Protein AF-0000000085101325 (afdb_homodimer)

Foldseek 3Di:
DLLVVLLVVLCVVLVVVLVVLVVQLVVLLVVLVVVLVVQLVVLVVVCVVVVVVLVVLLVVLVVQLVVLVVDDDPVSSVVSCVVSVVVSVVSNVVSVVSVVVSVVVSVVSNVVSVVSSVVSNVVSVVSSCVLSVVSVVLSVVSSVDSPDDDDDPPSPD/DLLVVLLVVLCVVLVVVLVVLVVQLVVLLVVLVVVLVVQLVVLVVVCVVVVVVLVVLLVVLVVQLVVLVVDDDPVSSVVSCVVSVVVSVVSNVVSVVSVVVSVVVSVVSNVVSVVSSVVSNVVSVVSSCVLSVVSVVLSVVSSVDSPDDDDDPPSPD

Structure (mmCIF, N/CA/C/O backbone):
data_AF-0000000085101325-model_v1
#
loop_
_entity.id
_entity.type
_entity.pdbx_description
1 polymer GM12237
#
loop_
_atom_site.group_PDB
_atom_site.id
_atom_site.type_symbol
_atom_site.label_atom_id
_atom_site.label_alt_id
_atom_site.label_comp_id
_atom_site.label_asym_id
_atom_site.label_entity_id
_atom_site.label_seq_id
_atom_site.pdbx_PDB_ins_code
_atom_site.Cartn_x
_atom_site.Cartn_y
_atom_site.Cartn_z
_atom_site.occupancy
_atom_site.B_iso_or_equiv
_atom_site.auth_seq_id
_atom_site.auth_comp_id
_atom_site.auth_asym_id
_atom_site.auth_atom_id
_atom_site.pdbx_PDB_model_num
ATOM 1 N N . MET A 1 1 ? -3.457 86 19.281 1 53.03 1 MET A N 1
ATOM 2 C CA . MET A 1 1 ? -2.055 85.625 19.094 1 53.03 1 MET A CA 1
ATOM 3 C C . MET A 1 1 ? -1.625 84.625 20.125 1 53.03 1 MET A C 1
ATOM 5 O O . MET A 1 1 ? -0.948 83.625 19.797 1 53.03 1 MET A O 1
ATOM 9 N N . ARG A 1 2 ? -1.979 84.75 21.516 1 60.12 2 ARG A N 1
ATOM 10 C CA . ARG A 1 2 ? -1.642 83.812 22.594 1 60.12 2 ARG A CA 1
ATOM 11 C C . ARG A 1 2 ? -2.275 82.438 22.359 1 60.12 2 ARG A C 1
ATOM 13 O O . ARG A 1 2 ? -1.647 81.375 22.609 1 60.12 2 ARG A O 1
ATOM 20 N N . SER A 1 3 ? -3.439 82.562 21.578 1 66.88 3 SER A N 1
ATOM 21 C CA . SER A 1 3 ? -4.207 81.375 21.375 1 66.88 3 SER A CA 1
ATOM 22 C C . SER A 1 3 ? -3.559 80.438 20.328 1 66.88 3 SER A C 1
ATOM 24 O O . SER A 1 3 ? -3.498 79.25 20.5 1 66.88 3 SER A O 1
ATOM 26 N N . GLU A 1 4 ? -2.959 81.062 19.312 1 69.62 4 GLU A N 1
ATOM 27 C CA . GLU A 1 4 ? -2.334 80.312 18.234 1 69.62 4 GLU A CA 1
ATOM 28 C C . GLU A 1 4 ? -1.048 79.625 18.719 1 69.62 4 GLU A C 1
ATOM 30 O O . GLU A 1 4 ? -0.783 78.5 18.391 1 69.62 4 GLU A O 1
ATOM 35 N N . LEU A 1 5 ? -0.327 80.5 19.5 1 71.19 5 LEU A N 1
ATOM 36 C CA . LEU A 1 5 ? 0.934 79.938 20.016 1 71.19 5 LEU A CA 1
ATOM 37 C C . LEU A 1 5 ? 0.69 78.812 20.984 1 71.19 5 LEU A C 1
ATOM 39 O O . LEU A 1 5 ? 1.43 77.812 20.969 1 71.19 5 LEU A O 1
ATOM 43 N N . PHE A 1 6 ? -0.369 78.875 21.75 1 77.75 6 PHE A N 1
ATOM 44 C CA . PHE A 1 6 ? -0.707 77.875 22.734 1 77.75 6 PHE A CA 1
ATOM 45 C C . PHE A 1 6 ? -1.156 76.562 22.031 1 77.75 6 PHE A C 1
ATOM 47 O O . PHE A 1 6 ? -0.776 75.5 22.438 1 77.75 6 PHE A O 1
ATOM 54 N N . ASN A 1 7 ? -1.809 76.812 20.891 1 82.75 7 ASN A N 1
ATOM 55 C CA . ASN A 1 7 ? -2.236 75.688 20.109 1 82.75 7 ASN A CA 1
ATOM 56 C C . ASN A 1 7 ? -1.045 74.875 19.531 1 82.75 7 ASN A C 1
ATOM 58 O O . ASN A 1 7 ? -1.033 73.688 19.516 1 82.75 7 ASN A O 1
ATOM 62 N N . VAL A 1 8 ? -0.043 75.688 19.172 1 87.06 8 VAL A N 1
ATOM 63 C CA . VAL A 1 8 ? 1.16 75.062 18.609 1 87.06 8 VAL A CA 1
ATOM 64 C C . VAL A 1 8 ? 1.884 74.25 19.703 1 87.06 8 VAL A C 1
ATOM 66 O O . VAL A 1 8 ? 2.404 73.188 19.438 1 87.06 8 VAL A O 1
ATOM 69 N N . GLU A 1 9 ? 1.908 74.812 20.984 1 87.38 9 GLU A N 1
ATOM 70 C CA . GLU A 1 9 ? 2.555 74.125 22.109 1 87.38 9 GLU A CA 1
ATOM 71 C C . GLU A 1 9 ? 1.858 72.812 22.422 1 87.38 9 GLU A C 1
ATOM 73 O O . GLU A 1 9 ? 2.516 71.812 22.734 1 87.38 9 GLU A O 1
ATOM 78 N N . CYS A 1 10 ? 0.535 72.812 22.312 1 92.44 10 CYS A N 1
ATOM 79 C CA . CYS A 1 10 ? -0.24 71.562 22.562 1 92.44 10 CYS A CA 1
ATOM 80 C C . CYS A 1 10 ? 0.059 70.562 21.5 1 92.44 10 CYS A C 1
ATOM 82 O O . CYS A 1 10 ? 0.315 69.375 21.828 1 92.44 10 CYS A O 1
ATOM 84 N N . VAL A 1 11 ? 0.065 70.938 20.234 1 91 11 VAL A N 1
ATOM 85 C CA . VAL A 1 11 ? 0.31 70 19.141 1 91 11 VAL A CA 1
ATOM 86 C C . VAL A 1 11 ? 1.741 69.438 19.219 1 91 11 VAL A C 1
ATOM 88 O O . VAL A 1 11 ? 1.981 68.25 19.016 1 91 11 VAL A O 1
ATOM 91 N N . ASP A 1 12 ? 2.682 70.375 19.531 1 90.62 12 ASP A N 1
ATOM 92 C CA . ASP A 1 12 ? 4.09 70 19.609 1 90.62 12 ASP A CA 1
ATOM 93 C C . ASP A 1 12 ? 4.336 69 20.734 1 90.62 12 ASP A C 1
ATOM 95 O O . ASP A 1 12 ? 5.199 68.125 20.625 1 90.62 12 ASP A O 1
ATOM 99 N N . TYR A 1 13 ? 3.598 69.125 21.844 1 90.81 13 TYR A N 1
ATOM 100 C CA . TYR A 1 13 ? 3.785 68.25 23 1 90.81 13 TYR A CA 1
ATOM 101 C C . TYR A 1 13 ? 3.131 66.875 22.781 1 90.81 13 TYR A C 1
ATOM 103 O O . TYR A 1 13 ? 3.748 65.875 23 1 90.81 13 TYR A O 1
ATOM 111 N N . TYR A 1 14 ? 1.944 66.875 22.125 1 94.12 14 TYR A N 1
ATOM 112 C CA . TYR A 1 14 ? 1.155 65.625 22.125 1 94.12 14 TYR A CA 1
ATOM 113 C C . TYR A 1 14 ? 1.363 64.875 20.828 1 94.12 14 TYR A C 1
ATOM 115 O O . TYR A 1 14 ? 1.179 63.625 20.797 1 94.12 14 TYR A O 1
ATOM 123 N N . SER A 1 15 ? 1.772 65.438 19.797 1 93.5 15 SER A N 1
ATOM 124 C CA . SER A 1 15 ? 1.939 64.75 18.516 1 93.5 15 SER A CA 1
ATOM 125 C C . SER A 1 15 ? 2.963 63.625 18.625 1 93.5 15 SER A C 1
ATOM 127 O O . SER A 1 15 ? 2.703 62.5 18.203 1 93.5 15 SER A O 1
ATOM 129 N N . PRO A 1 16 ? 4.141 63.906 19.172 1 94.62 16 PRO A N 1
ATOM 130 C CA . PRO A 1 16 ? 5.105 62.812 19.312 1 94.62 16 PRO A CA 1
ATOM 131 C C . PRO A 1 16 ? 4.605 61.688 20.219 1 94.62 16 PRO A C 1
ATOM 133 O O . PRO A 1 16 ? 4.945 60.5 20 1 94.62 16 PRO A O 1
ATOM 136 N N . LEU A 1 17 ? 3.799 61.969 21.203 1 94.5 17 LEU A N 1
ATOM 137 C CA . LEU A 1 17 ? 3.242 60.969 22.094 1 94.5 17 LEU A CA 1
ATOM 138 C C . LEU A 1 17 ? 2.236 60.094 21.344 1 94.5 17 LEU A C 1
ATOM 140 O O . LEU A 1 17 ? 2.248 58.875 21.5 1 94.5 17 LEU A O 1
ATOM 144 N N . LEU A 1 18 ? 1.461 60.688 20.531 1 95.38 18 LEU A N 1
ATOM 145 C CA . LEU A 1 18 ? 0.484 59.938 19.734 1 95.38 18 LEU A CA 1
ATOM 146 C C . LEU A 1 18 ? 1.178 59.031 18.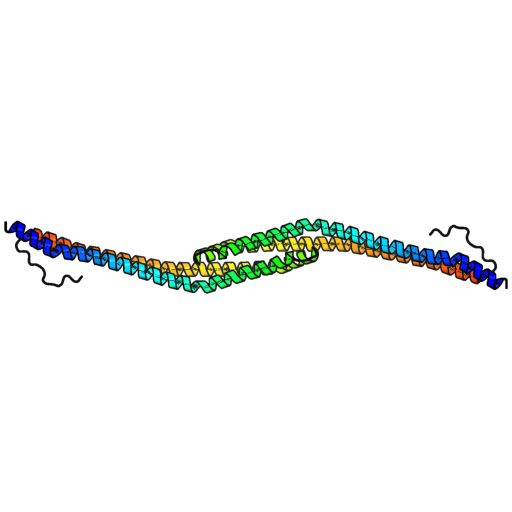734 1 95.38 18 LEU A C 1
ATOM 148 O O . LEU A 1 18 ? 0.789 57.875 18.578 1 95.38 18 LEU A O 1
ATOM 152 N N . LYS A 1 19 ? 2.193 59.562 18.078 1 96.12 19 LYS A N 1
ATOM 153 C CA . LYS A 1 19 ? 2.99 58.75 17.172 1 96.12 19 LYS A CA 1
ATOM 154 C C . LYS A 1 19 ? 3.65 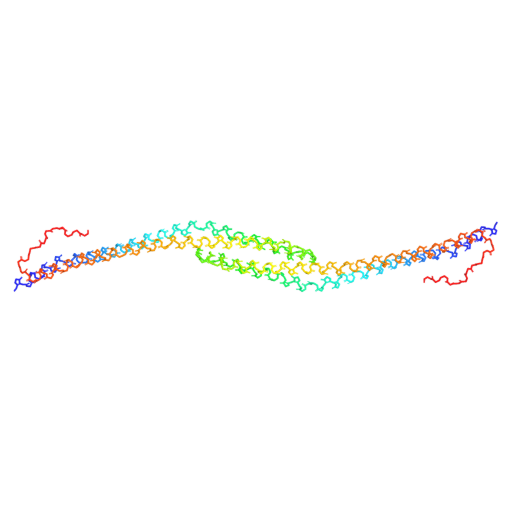57.594 17.938 1 96.12 19 LYS A C 1
ATOM 156 O O . LYS A 1 19 ? 3.732 56.469 17.422 1 96.12 19 LYS A O 1
ATOM 161 N N . GLY A 1 20 ? 4.148 57.906 19.125 1 95.94 20 GLY A N 1
ATOM 162 C CA . GLY A 1 20 ? 4.75 56.844 19.953 1 95.94 20 GLY A CA 1
ATOM 163 C C . GLY A 1 20 ? 3.807 55.719 20.266 1 95.94 20 GLY A C 1
ATOM 164 O O . GLY A 1 20 ? 4.223 54.562 20.312 1 95.94 20 GLY A O 1
ATOM 165 N N . HIS A 1 21 ? 2.51 55.938 20.453 1 95.94 21 HIS A N 1
ATOM 166 C CA . HIS A 1 21 ? 1.519 54.906 20.703 1 95.94 21 HIS A CA 1
ATOM 167 C C . HIS A 1 21 ? 1.334 54.031 19.469 1 95.94 21 HIS A C 1
ATOM 169 O O . HIS A 1 21 ? 1.151 52.812 19.594 1 95.94 21 HIS A O 1
ATOM 175 N N . VAL A 1 22 ? 1.364 54.656 18.328 1 96.06 22 VAL A N 1
ATOM 176 C CA . VAL A 1 22 ? 1.241 53.875 17.094 1 96.06 22 VAL A CA 1
ATOM 177 C C . VAL A 1 22 ? 2.453 52.969 16.922 1 96.06 22 VAL A C 1
ATOM 179 O O . VAL A 1 22 ? 2.311 51.812 16.594 1 96.06 22 VAL A O 1
ATOM 182 N N . ASP A 1 23 ? 3.641 53.562 17.156 1 97 23 ASP A N 1
ATOM 183 C CA . ASP A 1 23 ? 4.871 52.781 17.031 1 97 23 ASP A CA 1
ATOM 184 C C . ASP A 1 23 ? 4.871 51.594 18 1 97 23 ASP A C 1
ATOM 186 O O . ASP A 1 23 ? 5.234 50.469 17.641 1 97 23 ASP A O 1
ATOM 190 N N . LYS A 1 24 ? 4.391 51.812 19.219 1 97.31 24 LYS A N 1
ATOM 191 C CA . LYS A 1 24 ? 4.352 50.75 20.219 1 97.31 24 LYS A CA 1
ATOM 192 C C . LYS A 1 24 ? 3.35 49.656 19.828 1 97.31 24 LYS A C 1
ATOM 194 O O . LYS A 1 24 ? 3.604 48.469 20.031 1 97.31 24 LYS A O 1
ATOM 199 N N . TYR A 1 25 ? 2.277 50.062 19.312 1 96.5 25 TYR A N 1
ATOM 200 C CA . TYR A 1 25 ? 1.289 49.094 18.859 1 96.5 25 TYR A CA 1
ATOM 201 C C . TYR A 1 25 ? 1.874 48.188 17.781 1 96.5 25 TYR A C 1
ATOM 203 O O . TYR A 1 25 ? 1.718 46.969 17.828 1 96.5 25 TYR A O 1
ATOM 211 N N . ASN A 1 26 ? 2.471 48.844 16.781 1 97.81 26 ASN A N 1
ATOM 212 C CA . ASN A 1 26 ? 3.08 48.062 15.711 1 97.81 26 ASN A CA 1
ATOM 213 C C . ASN A 1 26 ? 4.137 47.094 16.234 1 97.81 26 ASN A C 1
ATOM 215 O O . ASN A 1 26 ? 4.219 45.938 15.797 1 97.81 26 ASN A O 1
ATOM 219 N N . GLU A 1 27 ? 4.941 47.531 17.188 1 97.81 27 GLU A N 1
ATOM 220 C CA . GLU A 1 27 ? 5.957 46.688 17.812 1 97.81 27 GLU A CA 1
ATOM 221 C C . GLU A 1 27 ? 5.324 45.531 18.547 1 97.81 27 GLU A C 1
ATOM 223 O O . GLU A 1 27 ? 5.77 44.375 18.391 1 97.81 27 GLU A O 1
ATOM 228 N N . ASP A 1 28 ? 4.277 45.75 19.375 1 97.38 28 ASP A N 1
ATOM 229 C CA . ASP A 1 28 ? 3.602 44.719 20.141 1 97.38 28 ASP A CA 1
ATOM 230 C C . ASP A 1 28 ? 2.941 43.688 19.203 1 97.38 28 ASP A C 1
ATOM 232 O O . ASP A 1 28 ? 3.014 42.5 19.453 1 97.38 28 ASP A O 1
ATOM 236 N N . PHE A 1 29 ? 2.357 44.219 18.156 1 96.75 29 PHE A N 1
ATOM 237 C CA . PHE A 1 29 ? 1.689 43.344 17.188 1 96.75 29 PHE A CA 1
ATOM 238 C C . PHE A 1 29 ? 2.688 42.406 16.516 1 96.75 29 PHE A C 1
ATOM 240 O O . PHE A 1 29 ? 2.434 41.219 16.391 1 96.75 29 PHE A O 1
ATOM 247 N N . THR A 1 30 ? 3.828 42.969 16.125 1 98 30 THR A N 1
ATOM 248 C CA . THR A 1 30 ? 4.879 42.188 15.484 1 98 30 THR A CA 1
ATOM 249 C C . THR A 1 30 ? 5.434 41.156 16.453 1 98 30 THR A C 1
ATOM 251 O O . THR A 1 30 ? 5.68 40 16.078 1 98 30 THR A O 1
ATOM 254 N N . THR A 1 31 ? 5.57 41.531 17.703 1 98.38 31 THR A N 1
ATOM 255 C CA . THR A 1 31 ? 6.062 40.625 18.719 1 98.38 31 THR A CA 1
ATOM 256 C C . THR A 1 31 ? 5.102 39.438 18.906 1 98.38 31 THR A C 1
ATOM 258 O O . THR A 1 31 ? 5.531 38.312 19.047 1 98.38 31 THR A O 1
ATOM 261 N N . CYS A 1 32 ? 3.756 39.656 18.875 1 98.75 32 CYS A N 1
ATOM 262 C CA . CYS A 1 32 ? 2.754 38.625 18.969 1 98.75 32 CYS A CA 1
ATOM 263 C C . CYS A 1 32 ? 2.906 37.625 17.812 1 98.75 32 CYS A C 1
ATOM 265 O O . CYS A 1 32 ? 2.9 36.406 18.031 1 98.75 32 CYS A O 1
ATOM 267 N N . LYS A 1 33 ? 3.061 38.062 16.609 1 98.56 33 LYS A N 1
ATOM 268 C CA . LYS A 1 33 ? 3.18 37.219 15.422 1 98.56 33 LYS A CA 1
ATOM 269 C C . LYS A 1 33 ? 4.469 36.406 15.453 1 98.56 33 LYS A C 1
ATOM 271 O O . LYS A 1 33 ? 4.469 35.219 15.117 1 98.56 33 LYS A O 1
ATOM 276 N N . ASP A 1 34 ? 5.602 37.125 15.875 1 98.5 34 ASP A N 1
ATOM 277 C CA . ASP A 1 34 ? 6.887 36.438 15.961 1 98.5 34 ASP A CA 1
ATOM 278 C C . ASP A 1 34 ? 6.824 35.281 16.953 1 98.5 34 ASP A C 1
ATOM 280 O O . ASP A 1 34 ? 7.367 34.188 16.703 1 98.5 34 ASP A O 1
ATOM 284 N N . ASN A 1 35 ? 6.18 35.5 18.078 1 98.5 35 ASN A N 1
ATOM 285 C CA . ASN A 1 35 ? 6.027 34.469 19.094 1 98.5 35 ASN A CA 1
ATOM 286 C C . ASN A 1 35 ? 5.211 33.281 18.562 1 98.5 35 ASN A C 1
ATOM 288 O O . ASN A 1 35 ? 5.543 32.125 18.812 1 98.5 35 ASN A O 1
ATOM 292 N N . TYR A 1 36 ? 4.133 33.531 17.844 1 98.56 36 TYR A N 1
ATOM 293 C CA . TYR A 1 36 ? 3.316 32.469 17.219 1 98.56 36 TYR A CA 1
ATOM 294 C C . TYR A 1 36 ? 4.137 31.656 16.234 1 98.56 36 TYR A C 1
ATOM 296 O O . TYR A 1 36 ? 4.09 30.422 16.25 1 98.56 36 TYR A O 1
ATOM 304 N N . ASP A 1 37 ? 4.879 32.406 15.359 1 98.5 37 ASP A N 1
ATOM 305 C CA . ASP A 1 37 ? 5.652 31.719 14.32 1 98.5 37 ASP A CA 1
ATOM 306 C C . ASP A 1 37 ? 6.707 30.797 14.938 1 98.5 37 ASP A C 1
ATOM 308 O O . ASP A 1 37 ? 6.922 29.688 14.461 1 98.5 37 ASP A O 1
ATOM 312 N N . ARG A 1 38 ? 7.285 31.219 16 1 98.5 38 ARG A N 1
ATOM 313 C CA . ARG A 1 38 ? 8.281 30.391 16.688 1 98.5 38 ARG A CA 1
ATOM 314 C C . ARG A 1 38 ? 7.641 29.172 17.328 1 98.5 38 ARG A C 1
ATOM 316 O O . ARG A 1 38 ? 8.164 28.062 17.203 1 98.5 38 ARG A O 1
ATOM 323 N N . ALA A 1 39 ? 6.543 29.406 18.016 1 98.5 39 ALA A N 1
ATOM 324 C CA . ALA A 1 39 ? 5.836 28.297 18.641 1 98.5 39 ALA A CA 1
ATOM 325 C C . ALA A 1 39 ? 5.359 27.281 17.609 1 98.5 39 ALA A C 1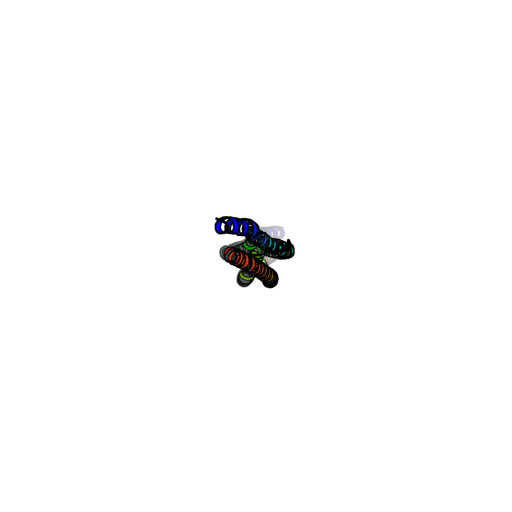
ATOM 327 O O . ALA A 1 39 ? 5.48 26.062 17.812 1 98.5 39 ALA A O 1
ATOM 328 N N . PHE A 1 40 ? 4.859 27.781 16.516 1 98.19 40 PHE A N 1
ATOM 329 C CA . PHE A 1 40 ? 4.387 26.922 15.438 1 98.19 40 PHE A CA 1
ATOM 330 C C . PHE A 1 40 ? 5.527 26.078 14.883 1 98.19 40 PHE A C 1
ATOM 332 O O . PHE A 1 40 ? 5.367 24.875 14.656 1 98.19 40 PHE A O 1
ATOM 339 N N . PHE A 1 41 ? 6.633 26.75 14.672 1 97.62 41 PHE A N 1
ATOM 340 C CA . PHE A 1 41 ? 7.801 26.047 14.148 1 97.62 41 PHE A CA 1
ATOM 341 C C . PHE A 1 41 ? 8.203 24.906 15.086 1 97.62 41 PHE A C 1
ATOM 343 O O . PHE A 1 41 ? 8.492 23.797 14.625 1 97.62 41 PHE A O 1
ATOM 350 N N . LEU A 1 42 ? 8.203 25.172 16.359 1 98.06 42 LEU A N 1
ATOM 351 C CA . LEU A 1 42 ? 8.586 24.156 17.328 1 98.06 42 LEU A CA 1
ATOM 352 C C . LEU A 1 42 ? 7.598 23 17.344 1 98.06 42 LEU A C 1
ATOM 354 O O . LEU A 1 42 ? 8 21.828 17.375 1 98.06 42 LEU A O 1
ATOM 358 N N . ILE A 1 43 ? 6.324 23.281 17.281 1 98.19 43 ILE A N 1
ATOM 359 C CA . ILE A 1 43 ? 5.289 22.25 17.25 1 98.19 43 ILE A CA 1
ATOM 360 C C . ILE A 1 43 ? 5.441 21.422 15.977 1 98.19 43 ILE A C 1
ATOM 362 O O . ILE A 1 43 ? 5.516 20.188 16.047 1 98.19 43 ILE A O 1
ATOM 366 N N . ASP A 1 44 ? 5.527 22.078 14.859 1 96.88 44 ASP A N 1
ATOM 367 C CA . ASP A 1 44 ? 5.605 21.375 13.578 1 96.88 44 ASP A CA 1
ATOM 368 C C . ASP A 1 44 ? 6.859 20.5 13.516 1 96.88 44 ASP A C 1
ATOM 370 O O . ASP A 1 44 ? 6.797 19.344 13.062 1 96.88 44 ASP A O 1
ATOM 374 N N . SER A 1 45 ? 7.988 21.047 13.977 1 96.94 45 SER A N 1
ATOM 375 C CA . SER A 1 45 ? 9.25 20.328 13.961 1 96.94 45 SER A CA 1
ATOM 376 C C . SER A 1 45 ? 9.172 19.062 14.82 1 96.94 45 SER A C 1
ATOM 378 O O . SER A 1 45 ? 9.82 18.062 14.516 1 96.94 45 SER A O 1
ATOM 380 N N . SER A 1 46 ? 8.383 19.047 15.844 1 97.88 46 SER A N 1
ATOM 381 C CA . SER A 1 46 ? 8.297 17.922 16.766 1 97.88 46 SER A CA 1
ATOM 382 C C . SER A 1 46 ? 7.547 16.75 16.141 1 97.88 46 SER A C 1
ATOM 384 O O . SER A 1 46 ? 7.617 15.625 16.641 1 97.88 46 SER A O 1
ATOM 386 N N . TYR A 1 47 ? 6.859 16.984 15 1 98.19 47 TYR A N 1
ATOM 387 C CA . TYR A 1 47 ? 6.082 15.938 14.359 1 98.19 47 TYR A CA 1
ATOM 388 C C . TYR A 1 47 ? 6.824 15.359 13.156 1 98.19 47 TYR A C 1
ATOM 390 O O . TYR A 1 47 ? 6.355 14.414 12.523 1 98.19 47 TYR A O 1
ATOM 398 N N . ARG A 1 48 ? 7.98 15.844 12.844 1 96.44 48 ARG A N 1
ATOM 399 C CA . ARG A 1 48 ? 8.727 15.406 11.672 1 96.44 48 ARG A CA 1
ATOM 400 C C . ARG A 1 48 ? 9.102 13.93 11.781 1 96.44 48 ARG A C 1
ATOM 402 O O . ARG A 1 48 ? 8.984 13.18 10.812 1 96.44 48 ARG A O 1
ATOM 409 N N . SER A 1 49 ? 9.531 13.547 12.984 1 97.06 49 SER A N 1
ATOM 410 C CA . SER A 1 49 ? 9.922 12.156 13.18 1 97.06 49 SER A CA 1
ATOM 411 C C . SER A 1 49 ? 8.742 11.219 12.992 1 97.06 49 SER A C 1
ATOM 413 O O . SER A 1 49 ? 8.867 10.156 12.375 1 97.06 49 SER A O 1
ATOM 415 N N . SER A 1 50 ? 7.609 11.578 13.531 1 97.81 50 SER A N 1
ATOM 416 C CA . SER A 1 50 ? 6.402 10.773 13.375 1 97.81 50 SER A CA 1
ATOM 417 C C . SER A 1 50 ? 5.996 10.664 11.914 1 97.81 50 SER A C 1
ATOM 419 O O . SER A 1 50 ? 5.609 9.586 11.445 1 97.81 50 SER A O 1
ATOM 421 N N . ARG A 1 51 ? 6.043 11.734 11.25 1 97.69 51 ARG A N 1
ATOM 422 C CA . ARG A 1 51 ? 5.738 11.719 9.828 1 97.69 51 ARG A CA 1
ATOM 423 C C . ARG A 1 51 ? 6.672 10.773 9.078 1 97.69 51 ARG A C 1
ATOM 425 O O . ARG A 1 51 ? 6.227 9.984 8.242 1 97.69 51 ARG A O 1
ATOM 432 N N . ASP A 1 52 ? 7.973 10.836 9.336 1 96.94 52 ASP A N 1
ATOM 433 C CA . ASP A 1 52 ? 8.961 9.977 8.703 1 96.94 52 ASP A CA 1
ATOM 434 C C . ASP A 1 52 ? 8.664 8.5 8.969 1 96.94 52 ASP A C 1
ATOM 436 O O . ASP A 1 52 ? 8.766 7.668 8.062 1 96.94 52 ASP A O 1
ATOM 440 N N . GLU A 1 53 ? 8.32 8.188 10.148 1 97.69 53 GLU A N 1
ATOM 441 C CA . GLU A 1 53 ? 7.996 6.812 10.516 1 97.69 53 GLU A CA 1
ATOM 442 C C . GLU A 1 53 ? 6.809 6.293 9.703 1 97.69 53 GLU A C 1
ATOM 444 O O . GLU A 1 53 ? 6.824 5.152 9.234 1 97.69 53 GLU A O 1
ATOM 449 N N . LEU A 1 54 ? 5.789 7.086 9.594 1 97.94 54 LEU A N 1
ATOM 450 C CA . LEU A 1 54 ? 4.617 6.688 8.828 1 97.94 54 LEU A CA 1
ATOM 451 C C . LEU A 1 54 ? 4.969 6.492 7.359 1 97.94 54 LEU A C 1
ATOM 453 O O . LEU A 1 54 ? 4.516 5.535 6.727 1 97.94 54 LEU A O 1
ATOM 457 N N . SER A 1 55 ? 5.812 7.441 6.84 1 96.31 55 SER A N 1
ATOM 458 C CA . SER A 1 55 ? 6.258 7.348 5.453 1 96.31 55 SER A CA 1
ATOM 459 C C . SER A 1 55 ? 7.023 6.055 5.199 1 96.31 55 SER A C 1
ATOM 461 O O . SER A 1 55 ? 6.805 5.383 4.191 1 96.31 55 SER A O 1
ATOM 463 N N . VAL A 1 56 ? 7.871 5.684 6.07 1 97.44 56 VAL A N 1
ATOM 464 C CA . VAL A 1 56 ? 8.656 4.461 5.957 1 97.44 56 VAL A CA 1
ATOM 465 C C . VAL A 1 56 ? 7.73 3.246 6.031 1 97.44 56 VAL A C 1
ATOM 467 O O . VAL A 1 56 ? 7.887 2.291 5.266 1 97.44 56 VAL A O 1
ATOM 470 N N . SER A 1 57 ? 6.777 3.27 6.926 1 97.12 57 SER A N 1
ATOM 471 C CA . SER A 1 57 ? 5.828 2.168 7.066 1 97.12 57 SER A CA 1
ATOM 472 C C . SER A 1 57 ? 5.062 1.931 5.766 1 97.12 57 SER A C 1
ATOM 474 O O . SER A 1 57 ? 4.934 0.792 5.316 1 97.12 57 SER A O 1
ATOM 476 N N . VAL A 1 58 ? 4.547 3.014 5.191 1 97.25 58 VAL A N 1
ATOM 477 C CA . VAL A 1 58 ? 3.816 2.906 3.934 1 97.25 58 VAL A CA 1
ATOM 478 C C . VAL A 1 58 ? 4.734 2.352 2.848 1 97.25 58 VAL A C 1
ATOM 480 O O . VAL A 1 58 ? 4.367 1.414 2.135 1 97.25 58 VAL A O 1
ATOM 483 N N . ARG A 1 59 ? 5.945 2.932 2.711 1 96.69 59 ARG A N 1
ATOM 484 C CA . ARG A 1 59 ? 6.902 2.512 1.691 1 96.69 59 ARG A CA 1
ATOM 485 C C . ARG A 1 59 ? 7.238 1.031 1.833 1 96.69 59 ARG A C 1
ATOM 487 O O . ARG A 1 59 ? 7.188 0.282 0.855 1 96.69 59 ARG A O 1
ATOM 494 N N . ASP A 1 60 ? 7.559 0.584 3.006 1 97 60 ASP A N 1
ATOM 495 C CA . ASP A 1 60 ? 7.945 -0.803 3.248 1 97 60 ASP A CA 1
ATOM 496 C C . ASP A 1 60 ? 6.785 -1.754 2.963 1 97 60 ASP A C 1
ATOM 498 O O . ASP A 1 60 ? 6.984 -2.832 2.4 1 97 60 ASP A O 1
ATOM 502 N N . THR A 1 61 ? 5.602 -1.366 3.402 1 96.81 61 THR A N 1
ATOM 503 C CA . THR A 1 61 ? 4.41 -2.174 3.152 1 96.81 61 THR A CA 1
ATOM 504 C C . THR A 1 61 ? 4.164 -2.32 1.654 1 96.81 61 THR A C 1
ATOM 506 O O . THR A 1 61 ? 3.941 -3.43 1.163 1 96.81 61 THR A O 1
ATOM 509 N N . CYS A 1 62 ? 4.258 -1.231 0.913 1 96 62 CYS A N 1
ATOM 510 C CA . CYS A 1 62 ? 4.059 -1.249 -0.532 1 96 62 CYS A CA 1
ATOM 511 C C . CYS A 1 62 ? 5.141 -2.066 -1.223 1 96 62 CYS A C 1
ATOM 513 O O . CYS A 1 62 ? 4.848 -2.883 -2.098 1 96 62 CYS A O 1
ATOM 515 N N . GLN A 1 63 ? 6.387 -1.866 -0.839 1 95.31 63 GLN A N 1
ATOM 516 C CA . GLN A 1 63 ? 7.492 -2.598 -1.449 1 95.31 63 GLN A CA 1
ATOM 517 C C . GLN A 1 63 ? 7.332 -4.102 -1.252 1 95.31 63 GLN A C 1
ATOM 519 O O . GLN A 1 63 ? 7.582 -4.883 -2.172 1 95.31 63 GLN A O 1
ATOM 524 N N . SER A 1 64 ? 6.902 -4.492 -0.093 1 95.12 64 SER A N 1
ATOM 525 C CA . SER A 1 64 ? 6.707 -5.91 0.195 1 95.12 64 SER A CA 1
ATOM 526 C C . SER A 1 64 ? 5.684 -6.531 -0.746 1 95.12 64 SER A C 1
ATOM 528 O O . SER A 1 64 ? 5.895 -7.625 -1.27 1 95.12 64 SER A O 1
ATOM 530 N N . LEU A 1 65 ? 4.613 -5.852 -1.017 1 95.38 65 LEU A N 1
ATOM 531 C CA . LEU A 1 65 ? 3.555 -6.398 -1.856 1 95.38 65 LEU A CA 1
ATOM 532 C C . LEU A 1 65 ? 3.955 -6.363 -3.328 1 95.38 65 LEU A C 1
ATOM 534 O O . LEU A 1 65 ? 3.598 -7.262 -4.094 1 95.38 65 LEU A O 1
ATOM 538 N N . LEU A 1 66 ? 4.707 -5.352 -3.688 1 95.06 66 LEU A N 1
ATOM 539 C CA . LEU A 1 66 ? 5.098 -5.191 -5.082 1 95.06 66 LEU A CA 1
ATOM 540 C C . LEU A 1 66 ? 6.082 -6.281 -5.5 1 95.06 66 LEU A C 1
ATOM 542 O O . LEU A 1 66 ? 6.219 -6.574 -6.691 1 95.06 66 LEU A O 1
ATOM 546 N N . THR A 1 67 ? 6.77 -6.945 -4.578 1 95.25 67 THR A N 1
ATOM 547 C CA . THR A 1 67 ? 7.672 -8.047 -4.895 1 95.25 67 THR A CA 1
ATOM 548 C C . THR A 1 67 ? 6.906 -9.227 -5.484 1 95.25 67 THR A C 1
ATOM 550 O O . THR A 1 67 ? 7.48 -10.055 -6.191 1 95.25 67 THR A O 1
ATOM 553 N N . CYS A 1 68 ? 5.617 -9.297 -5.176 1 96.38 68 CYS A N 1
ATOM 554 C CA . CYS A 1 68 ? 4.812 -10.398 -5.688 1 96.38 68 CYS A CA 1
ATOM 555 C C . CYS A 1 68 ? 4.727 -10.352 -7.207 1 96.38 68 CYS A C 1
ATOM 557 O O . CYS A 1 68 ? 4.559 -11.391 -7.855 1 96.38 68 CYS A O 1
ATOM 559 N N . ASN A 1 69 ? 4.832 -9.18 -7.77 1 90.31 69 ASN A N 1
ATOM 560 C CA . ASN A 1 69 ? 4.801 -9.008 -9.219 1 90.31 69 ASN A CA 1
ATOM 561 C C . ASN A 1 69 ? 6.004 -9.664 -9.891 1 90.31 69 ASN A C 1
ATOM 563 O O . ASN A 1 69 ? 5.969 -9.969 -11.078 1 90.31 69 ASN A O 1
ATOM 567 N N . GLY A 1 70 ? 7.07 -9.828 -9.156 1 91.75 70 GLY A N 1
ATOM 568 C CA . GLY A 1 70 ? 8.289 -10.375 -9.719 1 91.75 70 GLY A CA 1
ATOM 569 C C . GLY A 1 70 ? 8.312 -11.891 -9.734 1 91.75 70 GLY A C 1
ATOM 570 O O . GLY A 1 70 ? 9.258 -12.5 -10.242 1 91.75 70 GLY A O 1
ATOM 571 N N . LYS A 1 71 ? 7.258 -12.492 -9.258 1 94.62 71 LYS A N 1
ATOM 572 C CA . LYS A 1 71 ? 7.191 -13.953 -9.281 1 94.62 71 LYS A CA 1
ATOM 573 C C . LYS A 1 71 ? 7.086 -14.477 -10.711 1 94.62 71 LYS A C 1
ATOM 575 O O . LYS A 1 71 ? 6.434 -13.859 -11.555 1 94.62 71 LYS A O 1
ATOM 580 N N . THR A 1 72 ? 7.641 -15.609 -10.875 1 90.94 72 THR A N 1
ATOM 581 C CA . THR A 1 72 ? 7.715 -16.141 -12.227 1 90.94 72 THR A CA 1
ATOM 582 C C . THR A 1 72 ? 6.398 -16.812 -12.609 1 90.94 72 THR A C 1
ATOM 584 O O . THR A 1 72 ? 5.941 -16.688 -13.75 1 90.94 72 THR A O 1
ATOM 587 N N . SER A 1 73 ? 5.773 -17.594 -11.68 1 93.94 73 SER A N 1
ATOM 588 C CA . SER A 1 73 ? 4.535 -18.297 -12 1 93.94 73 SER A CA 1
ATOM 589 C C . SER A 1 73 ? 3.32 -17.547 -11.477 1 93.94 73 SER A C 1
ATOM 591 O O . SER A 1 73 ? 3.414 -16.812 -10.492 1 93.94 73 SER A O 1
ATOM 593 N N . ASN A 1 74 ? 2.182 -17.797 -12.117 1 96.5 74 ASN A N 1
ATOM 594 C CA . ASN A 1 74 ? 0.921 -17.234 -11.641 1 96.5 74 ASN A CA 1
ATOM 595 C C . ASN A 1 74 ? 0.578 -17.734 -10.242 1 96.5 74 ASN A C 1
ATOM 597 O O . ASN A 1 74 ? 0.182 -16.953 -9.375 1 96.5 74 ASN A O 1
ATOM 601 N N . SER A 1 75 ? 0.755 -18.984 -9.984 1 95.88 75 SER A N 1
ATOM 602 C CA . SER A 1 75 ? 0.434 -19.578 -8.695 1 95.88 75 SER A CA 1
ATOM 603 C C . SER A 1 75 ? 1.226 -18.938 -7.566 1 95.88 75 SER A C 1
ATOM 605 O O . SER A 1 75 ? 0.662 -18.578 -6.527 1 95.88 75 SER A O 1
ATOM 607 N N . ASP A 1 76 ? 2.498 -18.703 -7.84 1 95.88 76 ASP A N 1
ATOM 608 C CA . ASP A 1 76 ? 3.344 -18.078 -6.828 1 95.88 76 ASP A CA 1
ATOM 609 C C . ASP A 1 76 ? 2.92 -16.641 -6.566 1 95.88 76 ASP A C 1
ATOM 611 O O . ASP A 1 76 ? 2.914 -16.188 -5.422 1 95.88 76 ASP A O 1
ATOM 615 N N . ALA A 1 77 ? 2.602 -15.953 -7.664 1 97.5 77 ALA A N 1
ATOM 616 C CA . ALA A 1 77 ? 2.168 -14.57 -7.531 1 97.5 77 ALA A CA 1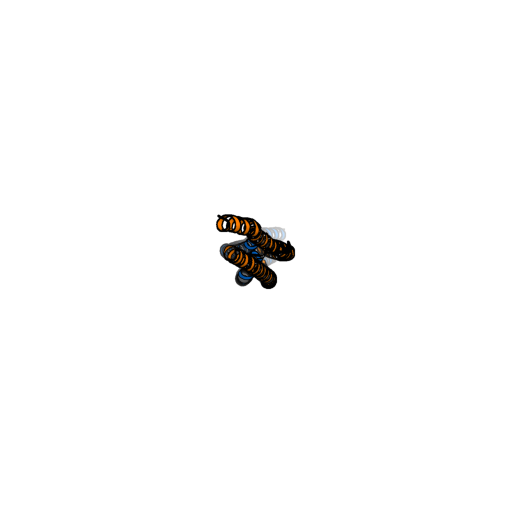
ATOM 617 C C . ALA A 1 77 ? 0.866 -14.477 -6.738 1 97.5 77 ALA A C 1
ATOM 619 O O . ALA A 1 77 ? 0.741 -13.648 -5.832 1 97.5 77 ALA A O 1
ATOM 620 N N . PHE A 1 78 ? -0.113 -15.336 -7.055 1 98.31 78 PHE A N 1
ATOM 621 C CA . PHE A 1 78 ? -1.396 -15.344 -6.363 1 98.31 78 PHE A CA 1
ATOM 622 C C . PHE A 1 78 ? -1.217 -15.703 -4.895 1 98.31 78 PHE A C 1
ATOM 624 O O . PHE A 1 78 ? -1.824 -15.086 -4.02 1 98.31 78 PHE A O 1
ATOM 631 N N . ASP A 1 79 ? -0.394 -16.656 -4.605 1 97.31 79 ASP A N 1
ATOM 632 C CA . ASP A 1 79 ? -0.129 -17.062 -3.229 1 97.31 79 ASP A CA 1
ATOM 633 C C . ASP A 1 79 ? 0.52 -15.922 -2.443 1 97.31 79 ASP A C 1
ATOM 635 O O . ASP A 1 79 ? 0.154 -15.672 -1.293 1 97.31 79 ASP A O 1
ATOM 639 N N . CYS A 1 80 ? 1.48 -15.289 -3.088 1 97.88 80 CYS A N 1
ATOM 640 C CA . CYS A 1 80 ? 2.174 -14.156 -2.492 1 97.88 80 CYS A CA 1
ATOM 641 C C . CYS A 1 80 ? 1.193 -13.047 -2.135 1 97.88 80 CYS A C 1
ATOM 643 O O . CYS A 1 80 ? 1.202 -12.547 -1.008 1 97.88 80 CYS A O 1
ATOM 645 N N . LEU A 1 81 ? 0.285 -12.656 -3.049 1 97.88 81 LEU A N 1
ATOM 646 C CA . LEU A 1 81 ? -0.691 -11.594 -2.83 1 97.88 81 LEU A CA 1
ATOM 647 C C . LEU A 1 81 ? -1.729 -12.016 -1.795 1 97.88 81 LEU A C 1
ATOM 649 O O . LEU A 1 81 ? -2.137 -11.211 -0.957 1 97.88 81 LEU A O 1
ATOM 653 N N . ALA A 1 82 ? -2.129 -13.227 -1.871 1 97.12 82 ALA A N 1
ATOM 654 C CA . ALA A 1 82 ? -3.131 -13.734 -0.936 1 97.12 82 ALA A CA 1
ATOM 655 C C . ALA A 1 82 ? -2.602 -13.711 0.496 1 97.12 82 ALA A C 1
ATOM 657 O O . ALA A 1 82 ? -3.346 -13.414 1.435 1 97.12 82 ALA A O 1
ATOM 658 N N . SER A 1 83 ? -1.354 -14.008 0.655 1 96.44 83 SER A N 1
ATOM 659 C CA . SER A 1 83 ? -0.748 -14.055 1.981 1 96.44 83 SER A CA 1
ATOM 660 C C . SER A 1 83 ? -0.315 -12.672 2.445 1 96.44 83 SER A C 1
ATOM 662 O O . SER A 1 83 ? -0.475 -12.32 3.617 1 96.44 83 SER A O 1
ATOM 664 N N . GLY A 1 84 ? 0.28 -11.938 1.529 1 96.19 84 GLY A N 1
ATOM 665 C CA . GLY A 1 84 ? 0.827 -10.633 1.866 1 96.19 84 GLY A CA 1
ATOM 666 C C . GLY A 1 84 ? -0.232 -9.555 1.976 1 96.19 84 GLY A C 1
ATOM 667 O O . GLY A 1 84 ? -0.055 -8.578 2.705 1 96.19 84 GLY A O 1
ATOM 668 N N . GLY A 1 85 ? -1.352 -9.688 1.276 1 95.38 85 GLY A N 1
ATOM 669 C CA . GLY A 1 85 ? -2.385 -8.664 1.201 1 95.38 85 GLY A CA 1
ATOM 670 C C . GLY A 1 85 ? -2.98 -8.32 2.553 1 95.38 85 GLY A C 1
ATOM 671 O O . GLY A 1 85 ? -2.99 -7.152 2.953 1 95.38 85 GLY A O 1
ATOM 672 N N . PRO A 1 86 ? -3.441 -9.312 3.285 1 95.25 86 PRO A N 1
ATOM 673 C CA . PRO A 1 86 ? -4.031 -9.039 4.598 1 95.25 86 PRO A CA 1
ATOM 674 C C . PRO A 1 86 ? -3.053 -8.367 5.555 1 95.25 86 PRO A C 1
ATOM 676 O O . PRO A 1 86 ? -3.438 -7.477 6.316 1 95.25 86 PRO A O 1
ATOM 679 N N . LEU A 1 87 ? -1.804 -8.773 5.531 1 95.69 87 LEU A N 1
ATOM 680 C CA . LEU A 1 87 ? -0.785 -8.164 6.383 1 95.69 87 LEU A CA 1
ATOM 681 C C . LEU A 1 87 ? -0.549 -6.707 5.992 1 95.69 87 LEU A C 1
ATOM 683 O O . LEU A 1 87 ? -0.467 -5.836 6.859 1 95.69 87 LEU A O 1
ATOM 687 N N . ALA A 1 88 ? -0.48 -6.48 4.691 1 96.12 88 ALA A N 1
ATOM 688 C CA . ALA A 1 88 ? -0.299 -5.125 4.184 1 96.12 88 ALA A CA 1
ATOM 689 C C . ALA A 1 88 ? -1.494 -4.242 4.535 1 96.12 88 ALA A C 1
ATOM 691 O O . ALA A 1 88 ? -1.324 -3.094 4.949 1 96.12 88 ALA A O 1
ATOM 692 N N . SER A 1 89 ? -2.678 -4.789 4.391 1 95.88 89 SER A N 1
ATOM 693 C CA . SER A 1 89 ? -3.9 -4.066 4.727 1 95.88 89 SER A CA 1
ATOM 694 C C . SER A 1 89 ? -3.91 -3.654 6.195 1 95.88 89 SER A C 1
ATOM 696 O O . SER A 1 89 ? -4.207 -2.502 6.52 1 95.88 89 SER A O 1
ATOM 698 N N . LYS A 1 90 ? -3.539 -4.492 7.035 1 96.31 90 LYS A N 1
ATOM 699 C CA . LYS A 1 90 ? -3.51 -4.219 8.469 1 96.31 90 LYS A CA 1
ATOM 700 C C . LYS A 1 90 ? -2.49 -3.131 8.797 1 96.31 90 LYS A C 1
ATOM 702 O O . LYS A 1 90 ? -2.764 -2.238 9.602 1 96.31 90 LYS A O 1
ATOM 707 N N . GLU A 1 91 ? -1.347 -3.223 8.219 1 96.81 91 GLU A N 1
ATOM 708 C CA . GLU A 1 91 ? -0.298 -2.236 8.461 1 96.81 91 GLU A CA 1
ATOM 709 C C . GLU A 1 91 ? -0.724 -0.851 7.984 1 96.81 91 GLU A C 1
ATOM 711 O O . GLU A 1 91 ? -0.468 0.15 8.656 1 96.81 91 GLU A O 1
ATOM 716 N N . LEU A 1 92 ? -1.366 -0.792 6.863 1 96.62 92 LEU A N 1
ATOM 717 C CA . LEU A 1 92 ? -1.819 0.493 6.34 1 96.62 92 LEU A CA 1
ATOM 718 C C . LEU A 1 92 ? -2.928 1.074 7.211 1 96.62 92 LEU A C 1
ATOM 720 O O . LEU A 1 92 ? -3.004 2.291 7.398 1 96.62 92 LEU A O 1
ATOM 724 N N . GLU A 1 93 ? -3.762 0.219 7.758 1 96.12 93 GLU A N 1
ATOM 725 C CA . GLU A 1 93 ? -4.781 0.669 8.703 1 96.12 93 GLU A CA 1
ATOM 726 C C . GLU A 1 93 ? -4.152 1.264 9.953 1 96.12 93 GLU A C 1
ATOM 728 O O . GLU A 1 93 ? -4.547 2.34 10.406 1 96.12 93 GLU A O 1
ATOM 733 N N . LYS A 1 94 ? -3.217 0.595 10.477 1 97.31 94 LYS A N 1
ATOM 734 C CA . LYS A 1 94 ? -2.504 1.088 11.648 1 97.31 94 LYS A CA 1
ATOM 735 C C . LYS A 1 94 ? -1.847 2.436 11.367 1 97.31 94 LYS A C 1
ATOM 737 O O . LYS A 1 94 ? -1.916 3.352 12.188 1 97.31 94 LYS A O 1
ATOM 742 N N . THR A 1 95 ? -1.189 2.514 10.242 1 97.38 95 THR A N 1
ATOM 743 C CA . THR A 1 95 ? -0.535 3.752 9.828 1 97.38 95 THR A CA 1
ATOM 744 C C . THR A 1 95 ? -1.547 4.887 9.719 1 97.38 95 THR A C 1
ATOM 746 O O . THR A 1 95 ? -1.288 6.004 10.172 1 97.38 95 THR A O 1
ATOM 749 N N . SER A 1 96 ? -2.689 4.602 9.164 1 96.75 96 SER A N 1
ATOM 750 C CA . SER A 1 96 ? -3.746 5.594 9.016 1 96.75 96 SER A CA 1
ATOM 751 C C . SER A 1 96 ? -4.262 6.066 10.367 1 96.75 96 SER A C 1
ATOM 753 O O . SER A 1 96 ? -4.516 7.258 10.562 1 96.75 96 SER A O 1
ATOM 755 N N . TYR A 1 97 ? -4.434 5.195 11.297 1 97.81 97 TYR A N 1
ATOM 756 C CA . TYR A 1 97 ? -4.879 5.555 12.641 1 97.81 97 TYR A CA 1
ATOM 757 C C . TYR A 1 97 ? -3.859 6.453 13.328 1 97.81 97 TYR A C 1
ATOM 759 O O . TYR A 1 97 ? -4.223 7.457 13.945 1 97.81 97 TYR A O 1
ATOM 767 N N . LYS A 1 98 ? -2.6 6.062 13.219 1 98.38 98 LYS A N 1
ATOM 768 C CA . LYS A 1 98 ? -1.541 6.875 13.812 1 98.38 98 LYS A CA 1
ATOM 769 C C . LYS A 1 98 ? -1.495 8.266 13.18 1 98.38 98 LYS A C 1
ATOM 771 O O . LYS A 1 98 ? -1.274 9.258 13.875 1 98.38 98 LYS A O 1
ATOM 776 N N . ALA A 1 99 ? -1.697 8.328 11.883 1 98.38 99 ALA A N 1
ATOM 777 C CA . ALA A 1 99 ? -1.755 9.609 11.195 1 98.38 99 ALA A CA 1
ATOM 778 C C . ALA A 1 99 ? -2.912 10.461 11.711 1 98.38 99 ALA A C 1
ATOM 780 O O . ALA A 1 99 ? -2.752 11.664 11.945 1 98.38 99 ALA A O 1
ATOM 781 N N . SER A 1 100 ? -4.031 9.852 11.914 1 98.19 100 SER A N 1
ATOM 782 C CA . SER A 1 100 ? -5.203 10.547 12.438 1 98.19 100 SER A CA 1
ATOM 783 C C . SER A 1 100 ? -4.945 11.086 13.844 1 98.19 100 SER A C 1
ATOM 785 O O . SER A 1 100 ? -5.297 12.227 14.156 1 98.19 100 SER A O 1
ATOM 787 N N . ASP A 1 101 ? -4.324 10.297 14.641 1 98.38 101 ASP A N 1
ATOM 788 C CA . ASP A 1 101 ? -3.975 10.711 16 1 98.38 101 ASP A CA 1
ATOM 789 C C . ASP A 1 101 ? -3.023 11.906 15.977 1 98.38 101 ASP A C 1
ATOM 791 O O . ASP A 1 101 ? -3.223 12.883 16.703 1 98.38 101 ASP A O 1
ATOM 795 N N . ASN A 1 102 ? -2.035 11.805 15.148 1 98.5 102 ASN A N 1
ATOM 796 C CA . ASN A 1 102 ? -1.066 12.891 15.023 1 98.5 102 ASN A CA 1
ATOM 797 C C . ASN A 1 102 ? -1.724 14.172 14.516 1 98.5 102 ASN A C 1
ATOM 799 O O . ASN A 1 102 ? -1.43 15.258 15.016 1 98.5 102 ASN A O 1
ATOM 803 N N . GLN A 1 103 ? -2.619 14.008 13.539 1 98 103 GLN A N 1
ATOM 804 C CA . GLN A 1 103 ? -3.352 15.156 13.016 1 98 103 GLN A CA 1
ATOM 805 C C . GLN A 1 103 ? -4.16 15.844 14.117 1 98 103 GLN A C 1
ATOM 807 O O . GLN A 1 103 ? -4.102 17.062 14.266 1 98 103 GLN A O 1
ATOM 812 N N . THR A 1 104 ? -4.875 15.117 14.859 1 98.25 104 THR A N 1
ATOM 813 C CA . THR A 1 104 ? -5.711 15.641 15.93 1 98.25 104 THR A CA 1
ATOM 814 C C . THR A 1 104 ? -4.867 16.375 16.969 1 98.25 104 THR A C 1
ATOM 816 O O . THR A 1 104 ? -5.191 17.484 17.375 1 98.25 104 THR A O 1
ATOM 819 N N . SER A 1 105 ? -3.762 15.766 17.344 1 98.44 105 SER A N 1
ATOM 820 C CA . SER A 1 105 ? -2.877 16.344 18.344 1 98.44 105 SER A CA 1
ATOM 821 C C . SER A 1 105 ? -2.219 17.625 17.828 1 98.44 105 SER A C 1
ATOM 823 O O . SER A 1 105 ? -2.148 18.625 18.547 1 98.44 105 SER A O 1
ATOM 825 N N . LEU A 1 106 ? -1.767 17.562 16.625 1 98.44 106 LEU A N 1
ATOM 826 C CA . LEU A 1 106 ? -1.125 18.719 16 1 98.44 106 LEU A CA 1
ATOM 827 C C . LEU A 1 106 ? -2.09 19.891 15.93 1 98.44 106 LEU A C 1
ATOM 829 O O . LEU A 1 106 ? -1.752 21 16.328 1 98.44 106 LEU A O 1
ATOM 833 N N . LEU A 1 107 ? -3.299 19.625 15.492 1 97.94 107 LEU A N 1
ATOM 834 C CA . LEU A 1 107 ? -4.293 20.688 15.344 1 97.94 107 LEU A CA 1
ATOM 835 C C . LEU A 1 107 ? -4.672 21.266 16.703 1 97.94 107 LEU A C 1
ATOM 837 O O . LEU A 1 107 ? -4.891 22.469 16.828 1 97.94 107 LEU A O 1
ATOM 841 N N . ALA A 1 108 ? -4.727 20.453 17.688 1 98.31 108 ALA A N 1
ATOM 842 C CA . ALA A 1 108 ? -5.027 20.922 19.031 1 98.31 108 ALA A CA 1
ATOM 843 C C . ALA A 1 108 ? -3.938 21.859 19.547 1 98.31 108 ALA A C 1
ATOM 845 O O . ALA A 1 108 ? -4.234 22.906 20.125 1 98.31 108 ALA A O 1
ATOM 846 N N . GLN A 1 109 ? -2.711 21.516 19.344 1 98.5 109 GLN A N 1
ATOM 847 C CA . GLN A 1 109 ? -1.595 22.344 19.781 1 98.5 109 GLN A CA 1
ATOM 848 C C . GLN A 1 109 ? -1.564 23.672 19.016 1 98.5 109 GLN A C 1
ATOM 850 O O . GLN A 1 109 ? -1.329 24.719 19.609 1 98.5 109 GLN A O 1
ATOM 855 N N . VAL A 1 110 ? -1.823 23.547 17.734 1 98.25 110 VAL A N 1
ATOM 856 C CA . VAL A 1 110 ? -1.836 24.75 16.906 1 98.25 110 VAL A CA 1
ATOM 857 C C . VAL A 1 110 ? -2.984 25.656 17.344 1 98.25 110 VAL A C 1
ATOM 859 O O . VAL A 1 110 ? -2.846 26.891 17.359 1 98.25 110 VAL A O 1
ATOM 862 N N . SER A 1 111 ? -4.117 25.109 17.719 1 98.38 111 SER A N 1
ATOM 863 C CA . SER A 1 111 ? -5.262 25.875 18.203 1 98.38 111 SER A CA 1
ATOM 864 C C . SER A 1 111 ? -4.906 26.688 19.453 1 98.38 111 SER A C 1
ATOM 866 O O . SER A 1 111 ? -5.309 27.844 19.594 1 98.38 111 SER A O 1
ATOM 868 N N . VAL A 1 112 ? -4.109 26.156 20.328 1 98.44 112 VAL A N 1
ATOM 869 C CA . VAL A 1 112 ? -3.715 26.797 21.562 1 98.44 112 VAL A CA 1
ATOM 870 C C . VAL A 1 112 ? -2.861 28.031 21.25 1 98.44 112 VAL A C 1
ATOM 872 O O . VAL A 1 112 ? -3.1 29.109 21.797 1 98.44 112 VAL A O 1
ATOM 875 N N . ILE A 1 113 ? -1.892 27.828 20.328 1 98.44 113 ILE A N 1
ATOM 876 C CA . ILE A 1 113 ? -1.007 28.953 20.062 1 98.44 113 ILE A CA 1
ATOM 877 C C . ILE A 1 113 ? -1.743 30 19.234 1 98.44 113 ILE A C 1
ATOM 879 O O . ILE A 1 113 ? -1.433 31.188 19.312 1 98.44 113 ILE A O 1
ATOM 883 N N . SER A 1 114 ? -2.738 29.562 18.469 1 98.5 114 SER A N 1
ATOM 884 C CA . SER A 1 114 ? -3.578 30.516 17.75 1 98.5 114 SER A CA 1
ATOM 885 C C . SER A 1 114 ? -4.398 31.359 18.719 1 98.5 114 SER A C 1
ATOM 887 O O . SER A 1 114 ? -4.539 32.562 18.516 1 98.5 114 SER A O 1
ATOM 889 N N . ASP A 1 115 ? -4.887 30.75 19.766 1 98.31 115 ASP A N 1
ATOM 890 C CA . ASP A 1 115 ? -5.617 31.469 20.797 1 98.31 115 ASP A CA 1
ATOM 891 C C . ASP A 1 115 ? -4.707 32.469 21.516 1 98.31 115 ASP A C 1
ATOM 893 O O . ASP A 1 115 ? -5.102 33.594 21.781 1 98.31 115 ASP A O 1
ATOM 897 N N . THR A 1 116 ? -3.525 32.031 21.766 1 98.5 116 THR A N 1
ATOM 898 C CA . THR A 1 116 ? -2.547 32.906 22.422 1 98.5 116 THR A CA 1
ATOM 899 C C . THR A 1 116 ? -2.236 34.125 21.547 1 98.5 116 THR A C 1
ATOM 901 O O . THR A 1 116 ? -2.131 35.219 22.047 1 98.5 116 THR A O 1
ATOM 904 N N . LEU A 1 117 ? -2.115 33.844 20.203 1 98.69 117 LEU A N 1
ATOM 905 C CA . LEU A 1 117 ? -1.895 34.938 19.266 1 98.69 117 LEU A CA 1
ATOM 906 C C . LEU A 1 117 ? -3.045 35.938 19.312 1 98.69 117 LEU A C 1
ATOM 908 O O . LEU A 1 117 ? -2.816 37.156 19.406 1 98.69 117 LEU A O 1
ATOM 912 N N . SER A 1 118 ? -4.215 35.438 19.344 1 98.38 118 SER A N 1
ATOM 913 C CA . SER A 1 118 ? -5.402 36.281 19.344 1 98.38 118 SER A CA 1
ATOM 914 C C . SER A 1 118 ? -5.465 37.125 20.609 1 98.38 118 SER A C 1
ATOM 916 O O . SER A 1 118 ? -5.703 38.344 20.547 1 98.38 118 SER A O 1
ATOM 918 N N . ARG A 1 119 ? -5.211 36.594 21.719 1 98.56 119 ARG A N 1
ATOM 919 C CA . ARG A 1 119 ? -5.227 37.312 22.984 1 98.56 119 ARG A CA 1
ATOM 920 C C . ARG A 1 119 ? -4.145 38.375 23.016 1 98.56 119 ARG A C 1
ATOM 922 O O . ARG A 1 119 ? -4.379 39.5 23.5 1 98.56 119 ARG A O 1
ATOM 929 N N . CYS A 1 120 ? -2.994 37.938 22.516 1 98.69 120 CYS A N 1
ATOM 930 C CA . CYS A 1 120 ? -1.867 38.875 22.453 1 98.69 120 CYS A CA 1
ATOM 931 C C . CYS A 1 120 ? -2.207 40.094 21.609 1 98.69 120 CYS A C 1
ATOM 933 O O . CYS A 1 120 ? -1.972 41.219 22.016 1 98.69 120 CYS A O 1
ATOM 935 N N . GLN A 1 121 ? -2.844 39.875 20.484 1 98.25 121 GLN A N 1
ATOM 936 C CA . GLN A 1 121 ? -3.168 40.938 19.562 1 98.25 121 GLN A CA 1
ATOM 937 C C . GLN A 1 121 ? -4.305 41.812 20.109 1 98.25 121 GLN A C 1
ATOM 939 O O . GLN A 1 121 ? -4.297 43.031 19.953 1 98.25 121 GLN A O 1
ATOM 944 N N . ILE A 1 122 ? -5.25 41.188 20.766 1 97.88 122 ILE A N 1
ATOM 945 C CA . ILE A 1 122 ? -6.352 41.938 21.391 1 97.88 122 ILE A CA 1
ATOM 946 C C . ILE A 1 122 ? -5.812 42.844 22.484 1 97.88 122 ILE A C 1
ATOM 948 O O . ILE A 1 122 ? -6.203 44 22.578 1 97.88 122 ILE A O 1
ATOM 952 N N . GLU A 1 123 ? -4.867 42.375 23.281 1 97.94 123 GLU A N 1
ATOM 953 C CA . GLU A 1 123 ? -4.273 43.188 24.359 1 97.94 123 GLU A CA 1
ATOM 954 C C . GLU A 1 123 ? -3.475 44.344 23.797 1 97.94 123 GLU A C 1
ATOM 956 O O . GLU A 1 123 ? -3.533 45.469 24.328 1 97.94 123 GLU A O 1
ATOM 961 N N . ALA A 1 124 ? -2.764 44.062 22.703 1 97.56 124 ALA A N 1
ATOM 962 C CA . ALA A 1 124 ? -2.021 45.125 22.062 1 97.56 124 ALA A CA 1
ATOM 963 C C . ALA A 1 124 ? -2.965 46.219 21.562 1 97.56 124 ALA A C 1
ATOM 965 O O . ALA A 1 124 ? -2.699 47.406 21.75 1 97.56 124 ALA A O 1
ATOM 966 N N . TYR A 1 125 ? -4.008 45.875 20.969 1 97.12 125 TYR A N 1
ATOM 967 C CA . TYR A 1 125 ? -5 46.781 20.453 1 97.12 125 TYR A CA 1
ATOM 968 C C . TYR A 1 125 ? -5.668 47.562 21.578 1 97.12 125 TYR A C 1
ATOM 970 O O . TYR A 1 125 ? -5.855 48.781 21.484 1 97.12 125 TYR A O 1
ATOM 978 N N . ARG A 1 126 ? -6.035 46.906 22.609 1 97.56 126 ARG A N 1
ATOM 979 C CA . ARG A 1 126 ? -6.664 47.562 23.766 1 97.56 126 ARG A CA 1
ATOM 980 C C . ARG A 1 126 ? -5.742 48.594 24.391 1 97.56 126 ARG A C 1
ATOM 982 O O . ARG A 1 126 ? -6.176 49.719 24.688 1 97.56 126 ARG A O 1
ATOM 989 N N . THR A 1 127 ? -4.484 48.25 24.625 1 96.94 127 THR A N 1
ATOM 990 C CA . THR A 1 127 ? -3.488 49.156 25.172 1 96.94 127 THR A CA 1
ATOM 991 C C . THR A 1 127 ? -3.328 50.375 24.281 1 96.94 127 THR A C 1
ATOM 993 O O . THR A 1 127 ? -3.324 51.5 24.781 1 96.94 127 THR A O 1
ATOM 996 N N . TYR A 1 128 ? -3.258 50.188 22.953 1 96.31 128 TYR A N 1
ATOM 997 C CA . TYR A 1 128 ? -3.143 51.281 21.984 1 96.31 128 TYR A CA 1
ATOM 998 C C . TYR A 1 128 ? -4.344 52.219 22.062 1 96.31 128 TYR A C 1
ATOM 1000 O O . TYR A 1 128 ? -4.188 53.438 22.172 1 96.31 128 TYR A O 1
ATOM 1008 N N . ASN A 1 129 ? -5.5 51.594 22.062 1 96.88 129 ASN A N 1
ATOM 1009 C CA . ASN A 1 129 ? -6.723 52.406 22.078 1 96.88 129 ASN A CA 1
ATOM 1010 C C . ASN A 1 129 ? -6.852 53.219 23.359 1 96.88 129 ASN A C 1
ATOM 1012 O O . ASN A 1 129 ? -7.238 54.375 23.312 1 96.88 129 ASN A O 1
ATOM 1016 N N . THR A 1 130 ? -6.539 52.594 24.438 1 96.56 130 THR A N 1
ATOM 1017 C CA . THR A 1 130 ? -6.645 53.281 25.734 1 96.56 130 THR A CA 1
ATOM 1018 C C . THR A 1 130 ? -5.637 54.406 25.812 1 96.56 130 THR A C 1
ATOM 1020 O O . THR A 1 130 ? -6.02 55.562 26.047 1 96.56 130 THR A O 1
ATOM 1023 N N . ASN A 1 131 ? -4.383 54.125 25.562 1 95.19 131 ASN A N 1
ATOM 1024 C CA . ASN A 1 131 ? -3.322 55.125 25.703 1 95.19 131 ASN A CA 1
ATOM 1025 C C . ASN A 1 131 ? -3.455 56.219 24.641 1 95.19 131 ASN A C 1
ATOM 1027 O O . ASN A 1 131 ? -3.301 57.406 24.953 1 95.19 131 ASN A O 1
ATOM 1031 N N . HIS A 1 132 ? -3.678 55.812 23.406 1 95.12 132 HIS A N 1
ATOM 1032 C CA . HIS A 1 132 ? -3.848 56.75 22.328 1 95.12 132 HIS A CA 1
ATOM 1033 C C . HIS A 1 132 ? -5.074 57.656 22.547 1 95.12 132 HIS A C 1
ATOM 1035 O O . HIS A 1 132 ? -5.023 58.844 22.328 1 95.12 132 HIS A O 1
ATOM 1041 N N . GLY A 1 133 ? -6.109 57.031 23 1 94.12 133 GLY A N 1
ATOM 1042 C CA . GLY A 1 133 ? -7.332 57.781 23.281 1 94.12 133 GLY A CA 1
ATOM 1043 C C . GLY A 1 133 ? -7.164 58.812 24.375 1 94.12 133 GLY A C 1
ATOM 1044 O O . GLY A 1 133 ? -7.586 59.969 24.219 1 94.12 133 GLY A O 1
ATOM 1045 N N . GLU A 1 134 ? -6.637 58.406 25.484 1 94.88 134 GLU A N 1
ATOM 1046 C CA . GLU A 1 134 ? -6.395 59.344 26.594 1 94.88 134 GLU A CA 1
ATOM 1047 C C . GLU A 1 134 ? -5.488 60.5 26.172 1 94.88 134 GLU A C 1
ATOM 1049 O O . GLU A 1 134 ? -5.746 61.656 26.5 1 94.88 134 GLU A O 1
ATOM 1054 N N . CYS A 1 135 ? -4.418 60.125 25.422 1 94.69 135 CYS A N 1
ATOM 1055 C CA . CYS A 1 135 ? -3.484 61.156 24.922 1 94.69 135 CYS A CA 1
ATOM 1056 C C . CYS A 1 135 ? -4.184 62.125 23.984 1 94.69 135 CYS A C 1
ATOM 1058 O O . CYS A 1 135 ? -3.965 63.344 24.078 1 94.69 135 CYS A O 1
ATOM 1060 N N . TYR A 1 136 ? -4.961 61.625 23.188 1 94.69 136 TYR A N 1
ATOM 1061 C CA . TYR A 1 136 ? -5.699 62.469 22.25 1 94.69 136 TYR A CA 1
ATOM 1062 C C . TYR A 1 136 ? -6.684 63.375 22.969 1 94.69 136 TYR A C 1
ATOM 1064 O O . TYR A 1 136 ? -6.812 64.562 22.641 1 94.69 136 TYR A O 1
ATOM 1072 N N . ALA A 1 137 ? -7.387 62.812 23.922 1 94.62 137 ALA A N 1
ATOM 1073 C CA . ALA A 1 137 ? -8.312 63.625 24.719 1 94.62 137 ALA A CA 1
ATOM 1074 C C . ALA A 1 137 ? -7.582 64.75 25.438 1 94.62 137 ALA A C 1
ATOM 1076 O O . ALA A 1 137 ? -8.086 65.875 25.5 1 94.62 137 ALA A O 1
ATOM 1077 N N . ASP A 1 138 ? -6.418 64.438 25.969 1 93.56 138 ASP A N 1
ATOM 1078 C CA . ASP A 1 138 ? -5.605 65.5 26.625 1 93.56 138 ASP A CA 1
ATOM 1079 C C . ASP A 1 138 ? -5.184 66.562 25.641 1 93.56 138 ASP A C 1
ATOM 1081 O O . ASP A 1 138 ? -5.168 67.75 25.984 1 93.56 138 ASP A O 1
ATOM 1085 N N . MET A 1 139 ? -4.824 66.125 24.438 1 93.69 139 MET A N 1
ATOM 1086 C CA . MET A 1 139 ? -4.453 67.125 23.422 1 93.69 139 MET A CA 1
ATOM 1087 C C . MET A 1 139 ? -5.613 68.062 23.109 1 93.69 139 MET A C 1
ATOM 1089 O O . MET A 1 139 ? -5.426 69.25 23.031 1 93.69 139 MET A O 1
ATOM 1093 N N . VAL A 1 140 ? -6.766 67.438 22.984 1 93.44 140 VAL A N 1
ATOM 1094 C CA . VAL A 1 140 ? -7.961 68.25 22.688 1 93.44 140 VAL A CA 1
ATOM 1095 C C . VAL A 1 140 ? -8.258 69.188 23.844 1 93.44 140 VAL A C 1
ATOM 1097 O O . VAL A 1 140 ? -8.594 70.375 23.625 1 93.44 140 VAL A O 1
ATOM 1100 N N . ALA A 1 141 ? -8.195 68.625 25.094 1 93.38 141 ALA A N 1
ATOM 1101 C CA . ALA A 1 141 ? -8.391 69.5 26.266 1 93.38 141 ALA A CA 1
ATOM 1102 C C . ALA A 1 141 ? -7.379 70.625 26.297 1 93.38 141 ALA A C 1
ATOM 1104 O O . ALA A 1 141 ? -7.727 71.75 26.641 1 93.38 141 ALA A O 1
ATOM 1105 N N . CYS A 1 142 ? -6.109 70.312 25.938 1 93.31 142 CYS A N 1
ATOM 1106 C CA . CYS A 1 142 ? -5.055 71.312 25.875 1 93.31 142 CYS A CA 1
ATOM 1107 C C . CYS A 1 142 ? -5.406 72.375 24.875 1 93.31 142 CYS A C 1
ATOM 1109 O O . CYS A 1 142 ? -5.23 73.562 25.156 1 93.31 142 CYS A O 1
ATOM 1111 N N . LEU A 1 143 ? -6.012 72.125 23.734 1 92.12 143 LEU A N 1
ATOM 1112 C CA . LEU A 1 143 ? -6.34 73.062 22.672 1 92.12 143 LEU A CA 1
ATOM 1113 C C . LEU A 1 143 ? -7.477 74 23.094 1 92.12 143 LEU A C 1
ATOM 1115 O O . LEU A 1 143 ? -7.602 75.062 22.578 1 92.12 143 LEU A O 1
ATOM 1119 N N . GLY A 1 144 ? -8.242 73.5 24.109 1 89.25 144 GLY A N 1
ATOM 1120 C CA . GLY A 1 144 ? -9.398 74.25 24.531 1 89.25 144 GLY A CA 1
ATOM 1121 C C . GLY A 1 144 ? -9.148 75.062 25.812 1 89.25 144 GLY A C 1
ATOM 1122 O O . GLY A 1 144 ? -10.008 75.812 26.234 1 89.25 144 GLY A O 1
ATOM 1123 N N . ASP A 1 145 ? -8.039 74.812 26.438 1 90.12 145 ASP A N 1
ATOM 1124 C CA . ASP A 1 145 ? -7.746 75.438 27.719 1 90.12 145 ASP A CA 1
ATOM 1125 C C . ASP A 1 145 ? -6.426 76.25 27.672 1 90.12 145 ASP A C 1
ATOM 1127 O O . ASP A 1 145 ? -5.355 75.625 27.812 1 90.12 145 ASP A O 1
ATOM 1131 N N . PRO A 1 146 ? -6.496 77.5 27.562 1 84.31 146 PRO A N 1
ATOM 1132 C CA . PRO A 1 146 ? -5.266 78.312 27.5 1 84.31 146 PRO A CA 1
ATOM 1133 C C . PRO A 1 146 ? -4.41 78.188 28.75 1 84.31 146 PRO A C 1
ATOM 1135 O O . PRO A 1 146 ? -3.227 78.562 28.734 1 84.31 146 PRO A O 1
ATOM 1138 N N . ASP A 1 147 ? -4.98 77.812 29.812 1 86.44 147 ASP A N 1
ATOM 1139 C CA . ASP A 1 147 ? -4.246 77.625 31.062 1 86.44 147 ASP A CA 1
ATOM 1140 C C . ASP A 1 147 ? -3.893 76.188 31.312 1 86.44 147 ASP A C 1
ATOM 1142 O O . ASP A 1 147 ? -3.658 75.75 32.469 1 86.44 147 ASP A O 1
ATOM 1146 N N . TRP A 1 148 ? -3.807 75.5 30.203 1 88.06 148 TRP A N 1
ATOM 1147 C CA . TRP A 1 148 ? -3.518 74.062 30.297 1 88.06 148 TRP A CA 1
ATOM 1148 C C . TRP A 1 148 ? -2.15 73.812 30.938 1 88.06 148 TRP A C 1
ATOM 1150 O O . TRP A 1 148 ? -1.163 74.438 30.547 1 88.06 148 TRP A O 1
ATOM 1160 N N . GLU A 1 149 ? -2.125 72.875 32 1 87.31 149 GLU A N 1
ATOM 1161 C CA . GLU A 1 149 ? -0.876 72.438 32.625 1 87.31 149 GLU A CA 1
ATOM 1162 C C . GLU A 1 149 ? -0.415 71.125 32.062 1 87.31 149 GLU A C 1
ATOM 1164 O O . GLU A 1 149 ? -1.078 70.125 32.25 1 87.31 149 GLU A O 1
ATOM 1169 N N . PHE A 1 150 ? 0.762 71.25 31.297 1 85.75 150 PHE A N 1
ATOM 1170 C CA . PHE A 1 150 ? 1.305 70.062 30.672 1 85.75 150 PHE A CA 1
ATOM 1171 C C . PHE A 1 150 ? 1.77 69.062 31.734 1 85.75 150 PHE A C 1
ATOM 1173 O O . PHE A 1 150 ? 2.398 69.438 32.719 1 85.75 150 PHE A O 1
ATOM 1180 N N . PRO A 1 151 ? 1.202 67.875 31.562 1 75.19 151 PRO A N 1
ATOM 1181 C CA . PRO A 1 151 ? 1.684 66.875 32.531 1 75.19 151 PRO A CA 1
ATOM 1182 C C . PRO A 1 151 ? 3.205 66.75 32.531 1 75.19 151 PRO A C 1
ATOM 1184 O O . PRO A 1 151 ? 3.84 66.938 31.484 1 75.19 151 PRO A O 1
ATOM 1187 N N . SER A 1 152 ? 3.758 66.812 33.688 1 61.94 152 SER A N 1
ATOM 1188 C CA . SER A 1 152 ? 5.195 66.625 33.75 1 61.94 152 SER A CA 1
ATOM 1189 C C . SER A 1 152 ? 5.57 65.312 33.062 1 61.94 152 SER A C 1
ATOM 1191 O O . SER A 1 152 ? 4.707 64.438 32.781 1 61.94 152 SER A O 1
ATOM 1193 N N . THR A 1 153 ? 6.598 64.562 32.906 1 54.06 153 THR A N 1
ATOM 1194 C CA . THR A 1 153 ? 7.344 63.5 32.188 1 54.06 153 THR A CA 1
ATOM 1195 C C . THR A 1 153 ? 6.484 62.25 32 1 54.06 153 THR A C 1
ATOM 1197 O O . THR A 1 153 ? 6.926 61.281 31.406 1 54.06 153 THR A O 1
ATOM 1200 N N . SER A 1 154 ? 5.395 61.875 32.75 1 50.16 154 SER A N 1
ATOM 1201 C CA . SER A 1 154 ? 5.367 60.438 32.938 1 50.16 154 SER A CA 1
ATOM 1202 C C . SER A 1 154 ? 4.645 59.75 31.766 1 50.16 154 SER A C 1
ATOM 1204 O O . SER A 1 154 ? 3.883 58.812 31.984 1 50.16 154 SER A O 1
ATOM 1206 N N . TYR A 1 155 ? 4.27 60.5 30.656 1 50.56 155 TYR A N 1
ATOM 1207 C CA . TYR A 1 155 ? 3.496 59.594 29.828 1 50.56 155 TYR A CA 1
ATOM 1208 C C . TYR A 1 155 ? 4.336 58.375 29.438 1 50.56 155 TYR A C 1
ATOM 1210 O O . TYR A 1 155 ? 5.457 58.531 28.938 1 50.56 155 TYR A O 1
ATOM 1218 N N . VAL A 1 156 ? 4.367 57.406 30.281 1 46.72 156 VAL A N 1
ATOM 1219 C CA . VAL A 1 156 ? 5 56.094 30.078 1 46.72 156 VAL A CA 1
ATOM 1220 C C . VAL A 1 156 ? 4.672 55.562 28.688 1 46.72 156 VAL A C 1
ATOM 1222 O O . VAL A 1 156 ? 3.502 55.438 28.328 1 46.72 156 VAL A O 1
ATOM 1225 N N . LEU A 1 157 ? 5.645 55.688 27.734 1 43.78 157 LEU A N 1
ATOM 1226 C CA . LEU A 1 157 ? 5.57 54.875 26.547 1 43.78 157 LEU A CA 1
ATOM 1227 C C . LEU A 1 157 ? 5.727 53.375 26.891 1 43.78 157 LEU A C 1
ATOM 1229 O O . LEU A 1 157 ? 6.523 53.031 27.766 1 43.78 157 LEU A O 1
ATOM 1233 N N . MET B 1 1 ? 21.234 -80.062 -32.844 1 52.94 1 MET B N 1
ATOM 1234 C CA . MET B 1 1 ? 21.406 -79.062 -33.938 1 52.94 1 MET B CA 1
ATOM 1235 C C . MET B 1 1 ? 20.094 -78.438 -34.312 1 52.94 1 MET B C 1
ATOM 1237 O O . MET B 1 1 ? 20.031 -77.188 -34.469 1 52.94 1 MET B O 1
ATOM 1241 N N . ARG B 1 2 ? 18.906 -79.188 -34.469 1 60 2 ARG B N 1
ATOM 1242 C CA . ARG B 1 2 ? 17.594 -78.625 -34.812 1 60 2 ARG B CA 1
ATOM 1243 C C . ARG B 1 2 ? 17.078 -77.688 -33.719 1 60 2 ARG B C 1
ATOM 1245 O O . ARG B 1 2 ? 16.469 -76.688 -34 1 60 2 ARG B O 1
ATOM 1252 N N . SER B 1 3 ? 17.609 -78.062 -32.469 1 66.75 3 SER B N 1
ATOM 1253 C CA . SER B 1 3 ? 17.109 -77.312 -31.328 1 66.75 3 SER B CA 1
ATOM 1254 C C . SER B 1 3 ? 17.719 -75.938 -31.25 1 66.75 3 SER B C 1
ATOM 1256 O O . SER B 1 3 ? 17.031 -74.938 -30.953 1 66.75 3 SER B O 1
ATOM 1258 N N . GLU B 1 4 ? 19.016 -75.812 -31.672 1 69.81 4 GLU B N 1
ATOM 1259 C CA . GLU B 1 4 ? 19.688 -74.562 -31.625 1 69.81 4 GLU B CA 1
ATOM 1260 C C . GLU B 1 4 ? 19.156 -73.562 -32.688 1 69.81 4 GLU B C 1
ATOM 1262 O O . GLU B 1 4 ? 18.953 -72.375 -32.438 1 69.81 4 GLU B O 1
ATOM 1267 N N . LEU B 1 5 ? 18.922 -74.188 -33.875 1 71.88 5 LEU B N 1
ATOM 1268 C CA . LEU B 1 5 ? 18.406 -73.375 -34.969 1 71.88 5 LEU B CA 1
ATOM 1269 C C . LEU B 1 5 ? 17.016 -72.875 -34.688 1 71.88 5 LEU B C 1
ATOM 1271 O O . LEU B 1 5 ? 16.688 -71.75 -35 1 71.88 5 LEU B O 1
ATOM 1275 N N . PHE B 1 6 ? 16.203 -73.75 -34 1 77.88 6 PHE B N 1
ATOM 1276 C CA . PHE B 1 6 ? 14.836 -73.375 -33.688 1 77.88 6 PHE B CA 1
ATOM 1277 C C . PHE B 1 6 ? 14.805 -72.25 -32.625 1 77.88 6 PHE B C 1
ATOM 1279 O O . PHE B 1 6 ? 14.008 -71.312 -32.719 1 77.88 6 PHE B O 1
ATOM 1286 N N . ASN B 1 7 ? 15.82 -72.312 -31.75 1 82.75 7 ASN B N 1
ATOM 1287 C CA . ASN B 1 7 ? 15.93 -71.312 -30.734 1 82.75 7 ASN B CA 1
ATOM 1288 C C . ASN B 1 7 ? 16.281 -69.938 -31.344 1 82.75 7 ASN B C 1
ATOM 1290 O O . ASN B 1 7 ? 15.734 -68.875 -30.922 1 82.75 7 ASN B O 1
ATOM 1294 N N . VAL B 1 8 ? 17.078 -70 -32.406 1 87.19 8 VAL B N 1
ATOM 1295 C CA . VAL B 1 8 ? 17.469 -68.75 -33.062 1 87.19 8 VAL B CA 1
ATOM 1296 C C . VAL B 1 8 ? 16.266 -68.188 -33.781 1 87.19 8 VAL B C 1
ATOM 1298 O O . VAL B 1 8 ? 16.078 -66.938 -33.781 1 87.19 8 VAL B O 1
ATOM 1301 N N . GLU B 1 9 ? 15.391 -69.062 -34.406 1 87.5 9 GLU B N 1
ATOM 1302 C CA . GLU B 1 9 ? 14.188 -68.625 -35.094 1 87.5 9 GLU B CA 1
ATOM 1303 C C . GLU B 1 9 ? 13.211 -67.938 -34.125 1 87.5 9 GLU B C 1
ATOM 1305 O O . GLU B 1 9 ? 12.609 -66.938 -34.438 1 87.5 9 GLU B O 1
ATOM 1310 N N . CYS B 1 10 ? 13.094 -68.5 -32.906 1 92.56 10 CYS B N 1
ATOM 1311 C CA . CYS B 1 10 ? 12.227 -67.938 -31.891 1 92.56 10 CYS B CA 1
ATOM 1312 C C . CYS B 1 10 ? 12.727 -66.562 -31.453 1 92.56 10 CYS B C 1
ATOM 1314 O O . CYS B 1 10 ? 11.953 -65.562 -31.406 1 92.56 10 CYS B O 1
ATOM 1316 N N . VAL B 1 11 ? 14.031 -66.438 -31.188 1 91.06 11 VAL B N 1
ATOM 1317 C CA . VAL B 1 11 ? 14.609 -65.125 -30.734 1 91.06 11 VAL B CA 1
ATOM 1318 C C . VAL B 1 11 ? 14.508 -64.125 -31.844 1 91.06 11 VAL B C 1
ATOM 1320 O O . VAL B 1 11 ? 14.172 -62.938 -31.594 1 91.06 11 VAL B O 1
ATOM 1323 N N . ASP B 1 12 ? 14.781 -64.562 -33.094 1 90.81 12 ASP B N 1
ATOM 1324 C CA . ASP B 1 12 ? 14.75 -63.656 -34.219 1 90.81 12 ASP B CA 1
ATOM 1325 C C . ASP B 1 12 ? 13.336 -63.125 -34.469 1 90.81 12 ASP B C 1
ATOM 1327 O O . ASP B 1 12 ? 13.164 -61.969 -34.906 1 90.81 12 ASP B O 1
ATOM 1331 N N . TYR B 1 13 ? 12.328 -63.906 -34.219 1 90.94 13 TYR B N 1
ATOM 1332 C CA . TYR B 1 13 ? 10.945 -63.5 -34.438 1 90.94 13 TYR B CA 1
ATOM 1333 C C . TYR B 1 13 ? 10.445 -62.594 -33.312 1 90.94 13 TYR B C 1
ATOM 1335 O O . TYR B 1 13 ? 9.875 -61.531 -33.594 1 90.94 13 TYR B O 1
ATOM 1343 N N . TYR B 1 14 ? 10.797 -62.875 -32.062 1 94.19 14 TYR B N 1
ATOM 1344 C CA . TYR B 1 14 ? 10.133 -62.219 -30.953 1 94.19 14 TYR B CA 1
ATOM 1345 C C . TYR B 1 14 ? 10.953 -61.031 -30.453 1 94.19 14 TYR B C 1
ATOM 1347 O O . TYR B 1 14 ? 10.406 -60.094 -29.875 1 94.19 14 TYR B O 1
ATOM 1355 N N . SER B 1 15 ? 12.211 -60.969 -30.688 1 93.62 15 SER B N 1
ATOM 1356 C CA . SER B 1 15 ? 13.047 -59.875 -30.188 1 93.62 15 SER B CA 1
ATOM 1357 C C . SER B 1 15 ? 12.594 -58.531 -30.75 1 93.62 15 SER B C 1
ATOM 1359 O O . SER B 1 15 ? 12.414 -57.562 -30 1 93.62 15 SER B O 1
ATOM 1361 N N . PRO B 1 16 ? 12.398 -58.438 -32.062 1 94.69 16 PRO B N 1
ATOM 1362 C CA . PRO B 1 16 ? 11.93 -57.156 -32.594 1 94.69 16 PRO B CA 1
ATOM 1363 C C . PRO B 1 16 ? 10.555 -56.75 -32.031 1 94.69 16 PRO B C 1
ATOM 1365 O O . PRO B 1 16 ? 10.273 -55.562 -31.891 1 94.69 16 PRO B O 1
ATOM 1368 N N . LEU B 1 17 ? 9.703 -57.688 -31.75 1 94.62 17 LEU B N 1
ATOM 1369 C CA . LEU B 1 17 ? 8.383 -57.406 -31.203 1 94.62 17 LEU B CA 1
ATOM 1370 C C . LEU B 1 17 ? 8.492 -56.875 -29.781 1 94.62 17 LEU B C 1
ATOM 1372 O O . LEU B 1 17 ? 7.812 -55.906 -29.406 1 94.62 17 LEU B O 1
ATOM 1376 N N . LEU B 1 18 ? 9.375 -57.438 -29.031 1 95.31 18 LEU B N 1
ATOM 1377 C CA . LEU B 1 18 ? 9.602 -57 -27.672 1 95.31 18 LEU B CA 1
ATOM 1378 C C . LEU B 1 18 ? 10.172 -55.562 -27.656 1 95.31 18 LEU B C 1
ATOM 1380 O O . LEU B 1 18 ? 9.734 -54.719 -26.875 1 95.31 18 LEU B O 1
ATOM 1384 N N . LYS B 1 19 ? 11.164 -55.344 -28.531 1 96.19 19 LYS B N 1
ATOM 1385 C CA . LYS B 1 19 ? 11.695 -53.969 -28.656 1 96.19 19 LYS B CA 1
ATOM 1386 C C . LYS B 1 19 ? 10.609 -53 -29.094 1 96.19 19 LYS B C 1
ATOM 1388 O O . LYS B 1 19 ? 10.562 -51.875 -28.625 1 96.19 19 LYS B O 1
ATOM 1393 N N . GLY B 1 20 ? 9.758 -53.438 -30.016 1 95.94 20 GLY B N 1
ATOM 1394 C CA . GLY B 1 20 ? 8.656 -52.625 -30.453 1 95.94 20 GLY B CA 1
ATOM 1395 C C . GLY B 1 20 ? 7.734 -52.188 -29.328 1 95.94 20 GLY B C 1
ATOM 1396 O O . GLY B 1 20 ? 7.242 -51.062 -29.297 1 95.94 20 GLY B O 1
ATOM 1397 N N . HIS B 1 21 ? 7.469 -53.031 -28.312 1 95.94 21 HIS B N 1
ATOM 1398 C CA . HIS B 1 21 ? 6.645 -52.688 -27.156 1 95.94 21 HIS B CA 1
ATOM 1399 C C . HIS B 1 21 ? 7.305 -51.625 -26.297 1 95.94 21 HIS B C 1
ATOM 1401 O O . HIS B 1 21 ? 6.629 -50.75 -25.766 1 95.94 21 HIS B O 1
ATOM 1407 N N . VAL B 1 22 ? 8.609 -51.75 -26.172 1 96.06 22 VAL B N 1
ATOM 1408 C CA . VAL B 1 22 ? 9.344 -50.719 -25.406 1 96.06 22 VAL B CA 1
ATOM 1409 C C . VAL B 1 22 ? 9.258 -49.375 -26.109 1 96.06 22 VAL B C 1
ATOM 1411 O O . VAL B 1 22 ? 9.008 -48.344 -25.469 1 96.06 22 VAL B O 1
ATOM 1414 N N . ASP B 1 23 ? 9.477 -49.406 -27.422 1 97.06 23 ASP B N 1
ATOM 1415 C CA . ASP B 1 23 ? 9.406 -48.156 -28.203 1 97.06 23 ASP B CA 1
ATOM 1416 C C . ASP B 1 23 ? 8.023 -47.531 -28.109 1 97.06 23 ASP B C 1
ATOM 1418 O O . ASP B 1 23 ? 7.902 -46.312 -27.906 1 97.06 23 ASP B O 1
ATOM 1422 N N . LYS B 1 24 ? 6.973 -48.344 -28.141 1 97.12 24 LYS B N 1
ATOM 1423 C CA . LYS B 1 24 ? 5.609 -47.844 -28.062 1 97.12 24 LYS B CA 1
ATOM 1424 C C . LYS B 1 24 ? 5.324 -47.25 -26.688 1 97.12 24 LYS B C 1
ATOM 1426 O O . LYS B 1 24 ? 4.652 -46.219 -26.562 1 97.12 24 LYS B O 1
ATOM 1431 N N . TYR B 1 25 ? 5.801 -47.875 -25.703 1 96.56 25 TYR B N 1
ATOM 1432 C CA . TYR B 1 25 ? 5.633 -47.375 -24.344 1 96.56 25 TYR B CA 1
ATOM 1433 C C . TYR B 1 25 ? 6.27 -46 -24.203 1 96.56 25 TYR B C 1
ATOM 1435 O O . TYR B 1 25 ? 5.652 -45.062 -23.672 1 96.56 25 TYR B O 1
ATOM 1443 N N . ASN B 1 26 ? 7.527 -45.906 -24.656 1 97.81 26 ASN B N 1
ATOM 1444 C CA . ASN B 1 26 ? 8.219 -44.625 -24.594 1 97.81 26 ASN B CA 1
ATOM 1445 C C . ASN B 1 26 ? 7.477 -43.531 -25.359 1 97.81 26 ASN B C 1
ATOM 1447 O O . ASN B 1 26 ? 7.367 -42.406 -24.891 1 97.81 26 ASN B O 1
ATOM 1451 N N . GLU B 1 27 ? 6.953 -43.875 -26.516 1 97.88 27 GLU B N 1
ATOM 1452 C CA . GLU B 1 27 ? 6.172 -42.938 -27.328 1 97.88 27 GLU B CA 1
ATOM 1453 C C . GLU B 1 27 ? 4.906 -42.5 -26.594 1 97.88 27 GLU B C 1
ATOM 1455 O O . GLU B 1 27 ? 4.594 -41.312 -26.547 1 97.88 27 GLU B O 1
ATOM 1460 N N . ASP B 1 28 ? 4.133 -43.469 -26.016 1 97.38 28 ASP B N 1
ATOM 1461 C CA . ASP B 1 28 ? 2.896 -43.156 -25.297 1 97.38 28 ASP B CA 1
ATOM 1462 C C . ASP B 1 28 ? 3.168 -42.281 -24.078 1 97.38 28 ASP B C 1
ATOM 1464 O O . ASP B 1 28 ? 2.434 -41.344 -23.797 1 97.38 28 ASP B O 1
ATOM 1468 N N . PHE B 1 29 ? 4.234 -42.625 -23.375 1 96.94 29 PHE B N 1
ATOM 1469 C CA . PHE B 1 29 ? 4.602 -41.875 -22.188 1 96.94 29 PHE B CA 1
ATOM 1470 C C . PHE B 1 29 ? 4.93 -40.438 -22.531 1 96.94 29 PHE B C 1
ATOM 1472 O O . PHE B 1 29 ? 4.465 -39.5 -21.859 1 96.94 29 PHE B O 1
ATOM 1479 N N . THR B 1 30 ? 5.691 -40.219 -23.609 1 98 30 THR B N 1
ATOM 1480 C CA . THR B 1 30 ? 6.055 -38.875 -24.062 1 98 30 THR B CA 1
ATOM 1481 C C . THR B 1 30 ? 4.816 -38.094 -24.5 1 98 30 THR B C 1
ATOM 1483 O O . THR B 1 30 ? 4.68 -36.906 -24.203 1 98 30 THR B O 1
ATOM 1486 N N . THR B 1 31 ? 3.912 -38.812 -25.156 1 98.38 31 THR B N 1
ATOM 1487 C CA . THR B 1 31 ? 2.674 -38.188 -25.609 1 98.38 31 THR B CA 1
ATOM 1488 C C . THR B 1 31 ? 1.851 -37.688 -24.422 1 98.38 31 THR B C 1
ATOM 1490 O O . THR B 1 31 ? 1.272 -36.625 -24.453 1 98.38 31 THR B O 1
ATOM 1493 N N . CYS B 1 32 ? 1.788 -38.469 -23.297 1 98.69 32 CYS B N 1
ATOM 1494 C CA . CYS B 1 32 ? 1.095 -38.094 -22.078 1 98.69 32 CYS B CA 1
ATOM 1495 C C . CYS B 1 32 ? 1.685 -36.812 -21.5 1 98.69 32 CYS B C 1
ATOM 1497 O O . CYS B 1 32 ? 0.948 -35.875 -21.141 1 98.69 32 CYS B O 1
ATOM 1499 N N . LYS B 1 33 ? 2.969 -36.688 -21.406 1 98.5 33 LYS B N 1
ATOM 1500 C CA . LYS B 1 33 ? 3.662 -35.531 -20.844 1 98.5 33 LYS B CA 1
ATOM 1501 C C . LYS B 1 33 ? 3.457 -34.281 -21.719 1 98.5 33 LYS B C 1
ATOM 1503 O O . LYS B 1 33 ? 3.227 -33.188 -21.203 1 98.5 33 LYS B O 1
ATOM 1508 N N . ASP B 1 34 ? 3.553 -34.5 -23.078 1 98.44 34 ASP B N 1
ATOM 1509 C CA . ASP B 1 34 ? 3.357 -33.406 -24 1 98.44 34 ASP B CA 1
ATOM 1510 C C . ASP B 1 34 ? 1.954 -32.812 -23.875 1 98.44 34 ASP B C 1
ATOM 1512 O O . ASP B 1 34 ? 1.78 -31.594 -23.891 1 98.44 34 ASP B O 1
ATOM 1516 N N . ASN B 1 35 ? 0.972 -33.688 -23.734 1 98.44 35 ASN B N 1
ATOM 1517 C CA . ASN B 1 35 ? -0.404 -33.219 -23.562 1 98.44 35 ASN B CA 1
ATOM 1518 C C . ASN B 1 35 ? -0.578 -32.438 -22.266 1 98.44 35 ASN B C 1
ATOM 1520 O O . ASN B 1 35 ? -1.272 -31.422 -22.25 1 98.44 35 ASN B O 1
ATOM 1524 N N . TYR B 1 36 ? 0.006 -32.875 -21.172 1 98.56 36 TYR B N 1
ATOM 1525 C CA . TYR B 1 36 ? -0.03 -32.156 -19.891 1 98.56 36 TYR B CA 1
ATOM 1526 C C . TYR B 1 36 ? 0.594 -30.781 -20.016 1 98.56 36 TYR B C 1
ATOM 1528 O O . TYR B 1 36 ? 0.017 -29.797 -19.562 1 98.56 36 TYR B O 1
ATOM 1536 N N . ASP B 1 37 ? 1.804 -30.766 -20.656 1 98.44 37 ASP B N 1
ATOM 1537 C CA . ASP B 1 37 ? 2.527 -29.5 -20.781 1 98.44 37 ASP B CA 1
ATOM 1538 C C . ASP B 1 37 ? 1.731 -28.484 -21.594 1 98.44 37 ASP B C 1
ATOM 1540 O O . ASP B 1 37 ? 1.685 -27.297 -21.25 1 98.44 37 ASP B O 1
ATOM 1544 N N . ARG B 1 38 ? 1.059 -28.938 -22.578 1 98.5 38 ARG B N 1
ATOM 1545 C CA . ARG B 1 38 ? 0.233 -28.047 -23.406 1 98.5 38 ARG B CA 1
ATOM 1546 C C . ARG B 1 38 ? -0.972 -27.547 -22.625 1 98.5 38 ARG B C 1
ATOM 1548 O O . ARG B 1 38 ? -1.281 -26.344 -22.656 1 98.5 38 ARG B O 1
ATOM 1555 N N . ALA B 1 39 ? -1.642 -28.469 -21.953 1 98.5 39 ALA B N 1
ATOM 1556 C CA . ALA B 1 39 ? -2.799 -28.078 -21.141 1 98.5 39 ALA B CA 1
ATOM 1557 C C . ALA B 1 39 ? -2.402 -27.109 -20.047 1 98.5 39 ALA B C 1
ATOM 1559 O O . ALA B 1 39 ? -3.107 -26.125 -19.797 1 98.5 39 ALA B O 1
ATOM 1560 N N . PHE B 1 40 ? -1.279 -27.359 -19.422 1 98.12 40 PHE B N 1
ATOM 1561 C CA . PHE B 1 40 ? -0.787 -26.5 -18.359 1 98.12 40 PHE B CA 1
ATOM 1562 C C . PHE B 1 40 ? -0.503 -25.094 -18.906 1 98.12 40 PHE B C 1
ATOM 1564 O O . PHE B 1 40 ? -0.871 -24.094 -18.281 1 98.12 40 PHE B O 1
ATOM 1571 N N . PHE B 1 41 ? 0.139 -25.078 -20.062 1 97.56 41 PHE B N 1
ATOM 1572 C CA . PHE B 1 41 ? 0.452 -23.797 -20.672 1 97.56 41 PHE B CA 1
ATOM 1573 C C . PHE B 1 41 ? -0.819 -23 -20.938 1 97.56 41 PHE B C 1
ATOM 1575 O O . PHE B 1 41 ? -0.873 -21.797 -20.672 1 97.56 41 PHE B O 1
ATOM 1582 N N . LEU B 1 42 ? -1.829 -23.641 -21.438 1 98 42 LEU B N 1
ATOM 1583 C CA . LEU B 1 42 ? -3.088 -22.969 -21.734 1 98 42 LEU B CA 1
ATOM 1584 C C . LEU B 1 42 ? -3.756 -22.469 -20.469 1 98 42 LEU B C 1
ATOM 1586 O O . LEU B 1 42 ? -4.25 -21.328 -20.438 1 98 42 LEU B O 1
ATOM 1590 N N . ILE B 1 43 ? -3.758 -23.25 -19.422 1 98.06 43 ILE B N 1
ATOM 1591 C CA . ILE B 1 43 ? -4.34 -22.859 -18.141 1 98.06 43 ILE B CA 1
ATOM 1592 C C . ILE B 1 43 ? -3.576 -21.656 -17.578 1 98.06 43 ILE B C 1
ATOM 1594 O O . ILE B 1 43 ? -4.176 -20.641 -17.25 1 98.06 43 ILE B O 1
ATOM 1598 N N . ASP B 1 44 ? -2.291 -21.766 -17.531 1 96.75 44 ASP B N 1
ATOM 1599 C CA . ASP B 1 44 ? -1.468 -20.719 -16.953 1 96.75 44 ASP B CA 1
ATOM 1600 C C . ASP B 1 44 ? -1.61 -19.406 -17.734 1 96.75 44 ASP B C 1
ATOM 1602 O O . ASP B 1 44 ? -1.736 -18.344 -17.141 1 96.75 44 ASP B O 1
ATOM 1606 N N . SER B 1 45 ? -1.614 -19.516 -19.062 1 96.88 45 SER B N 1
ATOM 1607 C CA . SER B 1 45 ? -1.743 -18.344 -19.922 1 96.88 45 SER B CA 1
ATOM 1608 C C . SER B 1 45 ? -3.076 -17.641 -19.703 1 96.88 45 SER B C 1
ATOM 1610 O O . SER B 1 45 ? -3.166 -16.422 -19.828 1 96.88 45 SER B O 1
ATOM 1612 N N . SER B 1 46 ? -4.094 -18.344 -19.328 1 97.75 46 SER B N 1
ATOM 1613 C CA . SER B 1 46 ? -5.426 -17.781 -19.156 1 97.75 46 SER B CA 1
ATOM 1614 C C . SER B 1 46 ? -5.504 -16.922 -17.891 1 97.75 46 SER B C 1
ATOM 1616 O O . SER B 1 46 ? -6.434 -16.125 -17.734 1 97.75 46 SER B O 1
ATOM 1618 N N . TYR B 1 47 ? -4.492 -17.031 -17 1 98.12 47 TYR B N 1
ATOM 1619 C CA . TYR B 1 47 ? -4.512 -16.297 -15.742 1 98.12 47 TYR B CA 1
ATOM 1620 C C . TYR B 1 47 ? -3.602 -15.07 -15.812 1 98.12 47 TYR B C 1
ATOM 1622 O O . TYR B 1 47 ? -3.539 -14.281 -14.875 1 98.12 47 TYR B O 1
ATOM 1630 N N . ARG B 1 48 ? -2.947 -14.836 -16.906 1 96.38 48 ARG B N 1
ATOM 1631 C CA . ARG B 1 48 ? -2.002 -13.734 -17.047 1 96.38 48 ARG B CA 1
ATOM 1632 C C . ARG B 1 48 ? -2.705 -12.383 -16.906 1 96.38 48 ARG B C 1
ATOM 1634 O O . ARG B 1 48 ? -2.207 -11.484 -16.219 1 96.38 48 ARG B O 1
ATOM 1641 N N . SER B 1 49 ? -3.877 -12.312 -17.531 1 97.06 49 SER B N 1
ATOM 1642 C CA . SER B 1 49 ? -4.613 -11.055 -17.453 1 97.06 49 SER B CA 1
ATOM 1643 C C . SER B 1 49 ? -5.047 -10.75 -16.031 1 97.06 49 SER B C 1
ATOM 1645 O O . SER B 1 49 ? -4.961 -9.602 -15.578 1 97.06 49 SER B O 1
ATOM 1647 N N . SER B 1 50 ? -5.52 -11.734 -15.32 1 97.75 50 SER B N 1
ATOM 1648 C CA . SER B 1 50 ? -5.922 -11.555 -13.93 1 97.75 50 SER B CA 1
ATOM 1649 C C . SER B 1 50 ? -4.738 -11.141 -13.062 1 97.75 50 SER B C 1
ATOM 1651 O O . SER B 1 50 ? -4.867 -10.266 -12.203 1 97.75 50 SER B O 1
ATOM 1653 N N . ARG B 1 51 ? -3.666 -11.773 -13.289 1 97.62 51 ARG B N 1
ATOM 1654 C CA . ARG B 1 51 ? -2.459 -11.406 -12.555 1 97.62 51 ARG B CA 1
ATOM 1655 C C . ARG B 1 51 ? -2.084 -9.953 -12.812 1 97.62 51 ARG B C 1
ATOM 1657 O O . ARG B 1 51 ? -1.771 -9.211 -11.875 1 97.62 51 ARG B O 1
ATOM 1664 N N . ASP B 1 52 ? -2.105 -9.508 -14.047 1 96.88 52 ASP B N 1
ATOM 1665 C CA . ASP B 1 52 ? -1.783 -8.133 -14.422 1 96.88 52 ASP B CA 1
ATOM 1666 C C . ASP B 1 52 ? -2.723 -7.145 -13.734 1 96.88 52 ASP B C 1
ATOM 1668 O O . ASP B 1 52 ? -2.285 -6.098 -13.25 1 96.88 52 ASP B O 1
ATOM 1672 N N . GLU B 1 53 ? -3.953 -7.449 -13.688 1 97.69 53 GLU B N 1
ATOM 1673 C CA . GLU B 1 53 ? -4.941 -6.594 -13.047 1 97.69 53 GLU B CA 1
ATOM 1674 C C . GLU B 1 53 ? -4.637 -6.414 -11.562 1 97.69 53 GLU B C 1
ATOM 1676 O O . GLU B 1 53 ? -4.738 -5.309 -11.023 1 97.69 53 GLU B O 1
ATOM 1681 N N . LEU B 1 54 ? -4.324 -7.488 -10.914 1 97.94 54 LEU B N 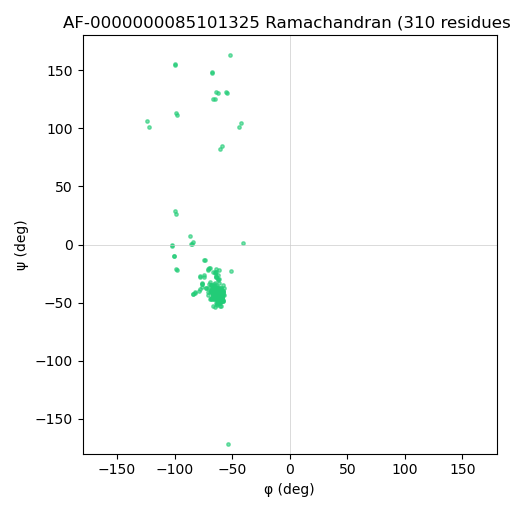1
ATOM 1682 C CA . LEU B 1 54 ? -3.994 -7.418 -9.492 1 97.94 54 LEU B CA 1
ATOM 1683 C C . LEU B 1 54 ? -2.732 -6.594 -9.266 1 97.94 54 LEU B C 1
ATOM 1685 O O . LEU B 1 54 ? -2.668 -5.793 -8.328 1 97.94 54 LEU B O 1
ATOM 1689 N N . SER B 1 55 ? -1.742 -6.816 -10.172 1 96.31 55 SER B N 1
ATOM 1690 C CA . SER B 1 55 ? -0.494 -6.062 -10.094 1 96.31 55 SER B CA 1
ATOM 1691 C C . SER B 1 55 ? -0.741 -4.562 -10.242 1 96.31 55 SER B C 1
ATOM 1693 O O . SER B 1 55 ? -0.184 -3.762 -9.484 1 96.31 55 SER B O 1
ATOM 1695 N N . VAL B 1 56 ? -1.555 -4.184 -11.133 1 97.38 56 VAL B N 1
ATOM 1696 C CA . VAL B 1 56 ? -1.889 -2.781 -11.367 1 97.38 56 VAL B CA 1
ATOM 1697 C C . VAL B 1 56 ? -2.631 -2.219 -10.156 1 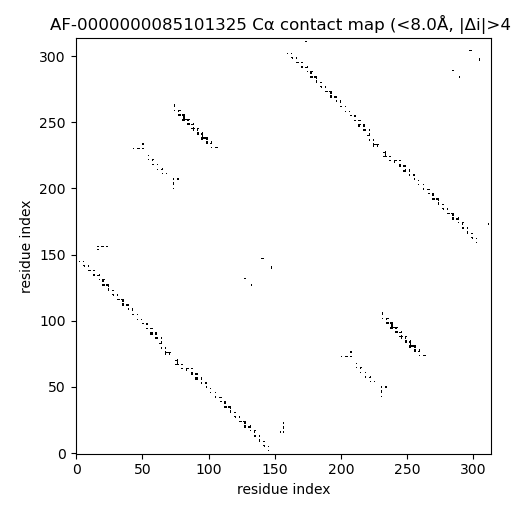97.38 56 VAL B C 1
ATOM 1699 O O . VAL B 1 56 ? -2.359 -1.097 -9.719 1 97.38 56 VAL B O 1
ATOM 1702 N N . SER B 1 57 ? -3.539 -2.979 -9.602 1 97.12 57 SER B N 1
ATOM 1703 C CA . SER B 1 57 ? -4.289 -2.541 -8.43 1 97.12 57 SER B CA 1
ATOM 1704 C C . SER B 1 57 ? -3.361 -2.242 -7.254 1 97.12 57 SER B C 1
ATOM 1706 O O . SER B 1 57 ? -3.49 -1.204 -6.602 1 97.12 57 SER B O 1
ATOM 1708 N N . VAL B 1 58 ? -2.441 -3.158 -7.012 1 97.25 58 VAL B N 1
ATOM 1709 C CA . VAL B 1 58 ? -1.485 -2.967 -5.926 1 97.25 58 VAL B CA 1
ATOM 1710 C C . VAL B 1 58 ? -0.639 -1.726 -6.195 1 97.25 58 VAL B C 1
ATOM 1712 O O . VAL B 1 58 ? -0.481 -0.872 -5.32 1 97.25 58 VAL B O 1
ATOM 1715 N N . ARG B 1 59 ? -0.093 -1.604 -7.418 1 96.75 59 ARG B N 1
ATOM 1716 C CA . ARG B 1 59 ? 0.761 -0.481 -7.793 1 96.75 59 ARG B CA 1
ATOM 1717 C C . ARG B 1 59 ? 0.026 0.845 -7.625 1 96.75 59 ARG B C 1
ATOM 1719 O O . ARG B 1 59 ? 0.551 1.778 -7.016 1 96.75 59 ARG B O 1
ATOM 1726 N N . ASP B 1 60 ? -1.173 0.947 -8.117 1 97 60 ASP B N 1
ATOM 1727 C CA . ASP B 1 60 ? -1.948 2.182 -8.055 1 97 60 ASP B CA 1
ATOM 1728 C C . ASP B 1 60 ? -2.291 2.547 -6.613 1 97 60 ASP B C 1
ATOM 1730 O O . ASP B 1 60 ? -2.246 3.719 -6.238 1 97 60 ASP B O 1
ATOM 1734 N N . THR B 1 61 ? -2.678 1.545 -5.84 1 96.75 61 THR B N 1
ATOM 1735 C CA . THR B 1 61 ? -2.99 1.763 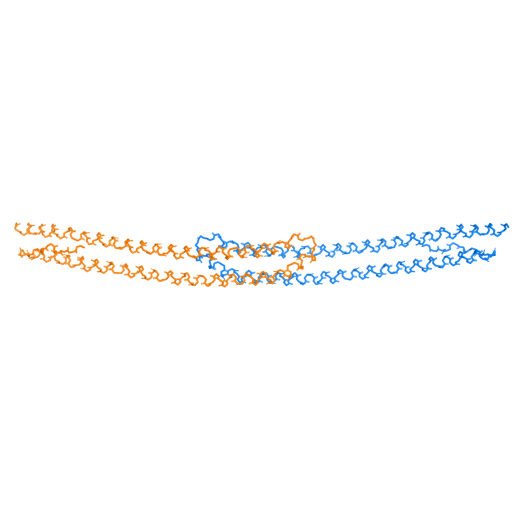-4.434 1 96.75 61 THR B CA 1
ATOM 1736 C C . THR B 1 61 ? -1.769 2.289 -3.684 1 96.75 61 THR B C 1
ATOM 1738 O O . THR B 1 61 ? -1.864 3.271 -2.945 1 96.75 61 THR B O 1
ATOM 1741 N N . CYS B 1 62 ? -0.596 1.697 -3.92 1 96 62 CYS B N 1
ATOM 1742 C CA . CYS B 1 62 ? 0.644 2.117 -3.275 1 96 62 CYS B CA 1
ATOM 1743 C C . CYS B 1 62 ? 1.05 3.514 -3.73 1 96 62 CYS B C 1
ATOM 1745 O O . CYS B 1 62 ? 1.421 4.355 -2.91 1 96 62 CYS B O 1
ATOM 1747 N N . GLN B 1 63 ? 0.959 3.768 -5.016 1 95.19 63 GLN B N 1
ATOM 1748 C CA . GLN B 1 63 ? 1.333 5.074 -5.547 1 95.19 63 GLN B CA 1
ATOM 1749 C C . GLN B 1 63 ? 0.469 6.18 -4.945 1 95.19 63 GLN B C 1
ATOM 1751 O O . GLN B 1 63 ? 0.973 7.25 -4.598 1 95.19 63 GLN B O 1
ATOM 1756 N N . SER B 1 64 ? -0.795 5.906 -4.789 1 95.12 64 SER B N 1
ATOM 1757 C CA . SER B 1 64 ? -1.709 6.891 -4.223 1 95.12 64 SER B CA 1
ATOM 1758 C C . SER B 1 64 ? -1.302 7.266 -2.801 1 95.12 64 SER B C 1
ATOM 1760 O O . SER B 1 64 ? -1.291 8.445 -2.443 1 95.12 64 SER B O 1
ATOM 1762 N N . LEU B 1 65 ? -0.905 6.328 -2.012 1 95.31 65 LEU B N 1
ATOM 1763 C CA . LEU B 1 65 ? -0.555 6.59 -0.621 1 95.31 65 LEU B CA 1
ATOM 1764 C C . LEU B 1 65 ? 0.818 7.25 -0.521 1 95.31 65 LEU B C 1
ATOM 1766 O O . LEU B 1 65 ? 1.044 8.094 0.346 1 95.31 65 LEU B O 1
ATOM 1770 N N . LEU B 1 66 ? 1.697 6.875 -1.428 1 95.06 66 LEU B N 1
ATOM 1771 C CA . LEU B 1 66 ? 3.059 7.395 -1.386 1 95.06 66 LEU B CA 1
ATOM 1772 C C . LEU B 1 66 ? 3.086 8.875 -1.749 1 95.06 66 LEU B C 1
ATOM 1774 O O . LEU B 1 66 ? 4.027 9.594 -1.394 1 95.06 66 LEU B O 1
ATOM 1778 N N . THR B 1 67 ? 2.064 9.414 -2.422 1 95.25 67 THR B N 1
ATOM 1779 C CA . THR B 1 67 ? 1.983 10.836 -2.746 1 95.25 67 THR B CA 1
ATOM 1780 C C . THR B 1 67 ? 1.862 11.672 -1.477 1 95.25 67 THR B C 1
ATOM 1782 O O . THR B 1 67 ? 2.205 12.859 -1.473 1 95.25 67 THR B O 1
ATOM 1785 N N . CYS B 1 68 ? 1.368 11.047 -0.409 1 96.31 68 CYS B N 1
ATOM 1786 C CA . CYS B 1 68 ? 1.208 11.773 0.846 1 96.31 68 CYS B CA 1
ATOM 1787 C C . CYS B 1 68 ? 2.557 12.227 1.393 1 96.31 68 CYS B C 1
ATOM 1789 O O . CYS B 1 68 ? 2.641 13.227 2.109 1 96.31 68 CYS B O 1
ATOM 1791 N N . ASN B 1 69 ? 3.596 11.516 1.054 1 90.12 69 ASN B N 1
ATOM 1792 C CA . ASN B 1 69 ? 4.949 11.852 1.484 1 90.12 69 ASN B CA 1
ATOM 1793 C C . ASN B 1 69 ? 5.418 13.164 0.867 1 90.12 69 ASN B C 1
ATOM 1795 O O . ASN B 1 69 ? 6.336 13.805 1.383 1 90.12 69 ASN B O 1
ATOM 1799 N N . GLY B 1 70 ? 4.844 13.539 -0.231 1 91.94 70 GLY B N 1
ATOM 1800 C CA . GLY B 1 70 ? 5.273 14.734 -0.932 1 91.94 70 GLY B CA 1
ATOM 1801 C C . GLY B 1 70 ? 4.613 16 -0.412 1 91.94 70 GLY B C 1
ATOM 1802 O O . GLY B 1 70 ? 4.922 17.109 -0.871 1 91.94 70 GLY B O 1
ATOM 1803 N N . LYS B 1 71 ? 3.771 15.852 0.574 1 94.69 71 LYS B N 1
ATOM 1804 C CA . LYS B 1 71 ? 3.133 17.031 1.152 1 94.69 71 LYS B CA 1
ATOM 1805 C C . LYS B 1 71 ? 4.148 17.906 1.887 1 94.69 71 LYS B C 1
ATOM 1807 O O . LYS B 1 71 ? 5.078 17.391 2.514 1 94.69 71 LYS B O 1
ATOM 1812 N N . THR B 1 72 ? 3.871 19.141 1.837 1 91.12 72 THR B N 1
ATOM 1813 C CA . THR B 1 72 ? 4.836 20.078 2.395 1 91.12 72 THR B CA 1
ATOM 1814 C C . THR B 1 72 ? 4.68 20.188 3.91 1 91.12 72 THR B C 1
ATOM 1816 O O . THR B 1 72 ? 5.672 20.266 4.637 1 91.12 72 THR B O 1
ATOM 1819 N N . SER B 1 73 ? 3.416 20.219 4.43 1 94.19 73 SER B N 1
ATOM 1820 C CA . SER B 1 73 ? 3.199 20.359 5.867 1 94.19 73 SER B CA 1
ATOM 1821 C C . SER B 1 73 ? 2.9 19.016 6.512 1 94.19 73 SER B C 1
ATOM 1823 O O . SER B 1 73 ? 2.369 18.109 5.859 1 94.19 73 SER B O 1
ATOM 1825 N N . ASN B 1 74 ? 3.213 18.938 7.797 1 96.69 74 ASN B N 1
ATOM 1826 C CA . ASN B 1 74 ? 2.857 17.734 8.562 1 96.69 74 ASN B CA 1
ATOM 1827 C C . ASN B 1 74 ? 1.348 17.516 8.586 1 96.69 74 ASN B C 1
ATOM 1829 O O . ASN B 1 74 ? 0.877 16.391 8.383 1 96.69 74 ASN B O 1
ATOM 1833 N N . SER B 1 75 ? 0.565 18.547 8.773 1 96 75 SER B N 1
ATOM 1834 C CA . SER B 1 75 ? -0.889 18.453 8.852 1 96 75 SER B CA 1
ATOM 1835 C C . SER B 1 75 ? -1.472 17.875 7.562 1 96 75 SER B C 1
ATOM 1837 O O . SER B 1 75 ? -2.312 16.969 7.602 1 96 75 SER B O 1
ATOM 1839 N N . ASP B 1 76 ? -0.95 18.359 6.453 1 95.88 76 ASP B N 1
ATOM 1840 C CA . ASP B 1 76 ? -1.442 17.875 5.164 1 95.88 76 ASP B CA 1
ATOM 1841 C C . ASP B 1 76 ? -1.085 16.406 4.961 1 95.88 76 ASP B C 1
ATOM 1843 O O . ASP B 1 76 ? -1.892 15.633 4.438 1 95.88 76 ASP B O 1
ATOM 1847 N N . ALA B 1 77 ? 0.146 16.078 5.367 1 97.62 77 ALA B N 1
ATOM 1848 C CA . ALA B 1 77 ? 0.584 14.688 5.23 1 97.62 77 ALA B CA 1
ATOM 1849 C C . ALA B 1 77 ? -0.265 13.758 6.09 1 97.62 77 ALA B C 1
ATOM 1851 O O . ALA B 1 77 ? -0.715 12.711 5.625 1 97.62 77 ALA B O 1
ATOM 1852 N N . PHE B 1 78 ? -0.494 14.148 7.348 1 98.31 78 PHE B N 1
ATOM 1853 C CA . PHE B 1 78 ? -1.295 13.336 8.258 1 98.31 78 PHE B CA 1
ATOM 1854 C C . PHE B 1 78 ? -2.727 13.211 7.754 1 98.31 78 PHE B C 1
ATOM 1856 O O . PHE B 1 78 ? -3.311 12.125 7.793 1 98.31 78 PHE B O 1
ATOM 1863 N N . ASP B 1 79 ? -3.311 14.273 7.273 1 97.31 79 ASP B N 1
ATOM 1864 C CA . ASP B 1 79 ? -4.664 14.25 6.73 1 97.31 79 ASP B CA 1
ATOM 1865 C C . ASP B 1 79 ? -4.75 13.328 5.516 1 97.31 79 ASP B C 1
ATOM 1867 O O . ASP B 1 79 ? -5.703 12.562 5.375 1 97.31 79 ASP B O 1
ATOM 1871 N N . CYS B 1 80 ? -3.775 13.453 4.648 1 97.88 80 CYS B N 1
ATOM 1872 C CA . CYS B 1 80 ? -3.689 12.617 3.451 1 97.88 80 CYS B CA 1
ATOM 1873 C C . CYS B 1 80 ? -3.65 11.141 3.816 1 97.88 80 CYS B C 1
ATOM 1875 O O . CYS B 1 80 ? -4.418 10.344 3.275 1 97.88 80 CYS B O 1
ATOM 1877 N N . LEU B 1 81 ? -2.777 10.727 4.781 1 97.94 81 LEU B N 1
ATOM 1878 C CA . LEU B 1 81 ? -2.641 9.336 5.207 1 97.94 81 LEU B CA 1
ATOM 1879 C C . LEU B 1 81 ? -3.896 8.867 5.93 1 97.94 81 LEU B C 1
ATOM 1881 O O . LEU B 1 81 ? -4.336 7.73 5.738 1 97.94 81 LEU B O 1
ATOM 1885 N N . ALA B 1 82 ? -4.426 9.719 6.73 1 97.06 82 ALA B N 1
ATOM 1886 C CA . ALA B 1 82 ? -5.625 9.367 7.484 1 97.06 82 ALA B CA 1
ATOM 1887 C C . ALA B 1 82 ? -6.801 9.094 6.555 1 97.06 82 ALA B C 1
ATOM 1889 O O . ALA B 1 82 ? -7.605 8.195 6.809 1 97.06 82 ALA B O 1
ATOM 1890 N N . SER B 1 83 ? -6.902 9.836 5.496 1 96.31 83 SER B N 1
ATOM 1891 C CA . SER B 1 83 ? -8.008 9.68 4.551 1 96.31 83 SER B CA 1
ATOM 1892 C C . SER B 1 83 ? -7.727 8.578 3.543 1 96.31 83 SER B C 1
ATOM 1894 O O . SER B 1 83 ? -8.625 7.816 3.18 1 96.31 83 SER B O 1
ATOM 1896 N N . GLY B 1 84 ? -6.512 8.547 3.064 1 96.19 84 GLY B N 1
ATOM 1897 C CA . GLY B 1 84 ? -6.141 7.598 2.025 1 96.19 84 GLY B CA 1
ATOM 1898 C C . GLY B 1 84 ? -5.914 6.191 2.551 1 96.19 84 GLY B C 1
ATOM 1899 O O . GLY B 1 84 ? -6.098 5.215 1.822 1 96.19 84 GLY B O 1
ATOM 1900 N N . GLY B 1 85 ? -5.512 6.043 3.805 1 95.31 85 GLY B N 1
ATOM 1901 C CA . GLY B 1 85 ? -5.148 4.762 4.387 1 95.31 85 GLY B CA 1
ATOM 1902 C C . GLY B 1 85 ? -6.277 3.752 4.359 1 95.31 85 GLY B C 1
ATOM 1903 O O . GLY B 1 85 ? -6.117 2.646 3.842 1 95.31 85 GLY B O 1
ATOM 1904 N N . PRO B 1 86 ? -7.441 4.129 4.883 1 95.25 86 PRO B N 1
ATOM 1905 C CA . PRO B 1 86 ? -8.57 3.188 4.887 1 95.25 86 PRO B CA 1
ATOM 1906 C C . PRO B 1 86 ? -8.969 2.738 3.482 1 95.25 86 PRO B C 1
ATOM 1908 O O . PRO B 1 86 ? -9.297 1.568 3.275 1 95.25 86 PRO B O 1
ATOM 1911 N N . LEU B 1 87 ? -8.945 3.633 2.51 1 95.75 87 LEU B N 1
ATOM 1912 C CA . LEU B 1 87 ? -9.266 3.289 1.129 1 95.75 87 LEU B CA 1
ATOM 1913 C C . LEU B 1 87 ? -8.242 2.32 0.555 1 95.75 87 LEU B C 1
ATOM 1915 O O . LEU B 1 87 ? -8.602 1.336 -0.094 1 95.75 87 LEU B O 1
ATOM 1919 N N . ALA B 1 88 ? -6.977 2.607 0.832 1 96.06 88 ALA B N 1
ATOM 1920 C CA . ALA B 1 88 ? -5.898 1.737 0.375 1 96.06 88 ALA B CA 1
ATOM 1921 C C . ALA B 1 88 ? -6 0.356 1.017 1 96.06 88 ALA B C 1
ATOM 1923 O O . ALA B 1 88 ? -5.832 -0.662 0.342 1 96.06 88 ALA B O 1
ATOM 1924 N N . SER B 1 89 ? -6.281 0.347 2.295 1 95.94 89 SER B N 1
ATOM 1925 C CA . SER B 1 89 ? -6.441 -0.91 3.02 1 95.94 89 SER B CA 1
ATOM 1926 C C . SER B 1 89 ? -7.555 -1.758 2.414 1 95.94 89 SER B C 1
ATOM 1928 O O . SER B 1 89 ? -7.375 -2.955 2.18 1 95.94 89 SER B O 1
ATOM 1930 N N . LYS B 1 90 ? -8.617 -1.192 2.105 1 96.38 90 LYS B N 1
ATOM 1931 C CA . LYS B 1 90 ? -9.75 -1.899 1.523 1 96.38 90 LYS B CA 1
ATOM 1932 C C . LYS B 1 90 ? -9.406 -2.461 0.147 1 96.38 90 LYS B C 1
ATOM 1934 O O . LYS B 1 90 ? -9.75 -3.6 -0.172 1 96.38 90 LYS B O 1
ATOM 1939 N N . GLU B 1 91 ? -8.781 -1.677 -0.648 1 96.88 91 GLU B N 1
ATOM 1940 C CA . GLU B 1 91 ? -8.398 -2.115 -1.986 1 96.88 91 GLU B CA 1
ATOM 1941 C C . GLU B 1 91 ? -7.422 -3.287 -1.925 1 96.88 91 GLU B C 1
ATOM 1943 O O . GLU B 1 91 ? -7.531 -4.234 -2.707 1 96.88 91 GLU B O 1
ATOM 1948 N N . LEU B 1 92 ? -6.488 -3.234 -1.02 1 96.75 92 LEU B N 1
ATOM 1949 C CA . LEU B 1 92 ? -5.52 -4.32 -0.888 1 96.75 92 LEU B CA 1
ATOM 1950 C C . LEU B 1 92 ? -6.195 -5.594 -0.39 1 96.75 92 LEU B C 1
ATOM 1952 O O . LEU B 1 92 ? -5.828 -6.695 -0.796 1 96.75 92 LEU B O 1
ATOM 1956 N N . GLU B 1 93 ? -7.184 -5.445 0.467 1 96.19 93 GLU B N 1
ATOM 1957 C CA . GLU B 1 93 ? -7.961 -6.598 0.908 1 96.19 93 GLU B CA 1
ATOM 1958 C C . GLU B 1 93 ? -8.703 -7.238 -0.259 1 96.19 93 GLU B C 1
ATOM 1960 O O . GLU B 1 93 ? -8.68 -8.461 -0.426 1 96.19 93 GLU B O 1
ATOM 1965 N N . LYS B 1 94 ? -9.336 -6.449 -1.021 1 97.44 94 LYS B N 1
ATOM 1966 C CA . LYS B 1 94 ? -10.039 -6.945 -2.199 1 97.44 94 LYS B CA 1
ATOM 1967 C C . LYS B 1 94 ? -9.086 -7.664 -3.148 1 97.44 94 LYS B C 1
ATOM 1969 O O . LYS B 1 94 ? -9.406 -8.734 -3.664 1 97.44 94 LYS B O 1
ATOM 1974 N N . THR B 1 95 ? -7.969 -7.051 -3.396 1 97.44 95 THR B N 1
ATOM 1975 C CA . THR B 1 95 ? -6.957 -7.641 -4.266 1 97.44 95 THR B CA 1
ATOM 1976 C C . THR B 1 95 ? -6.504 -8.992 -3.725 1 97.44 95 THR B C 1
ATOM 1978 O O . THR B 1 95 ? -6.363 -9.953 -4.48 1 97.44 95 THR B O 1
ATOM 1981 N N . SER B 1 96 ? -6.309 -9.07 -2.439 1 96.88 96 SER B N 1
ATOM 1982 C CA . SER B 1 96 ? -5.887 -10.312 -1.797 1 96.88 96 SER B CA 1
ATOM 1983 C C . SER B 1 96 ? -6.949 -11.398 -1.944 1 96.88 96 SER B C 1
ATOM 1985 O O . SER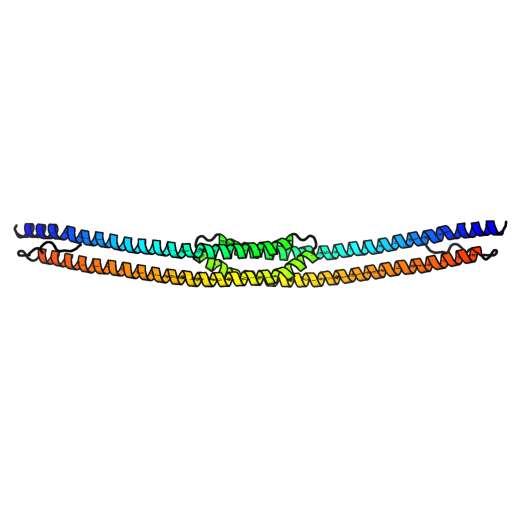 B 1 96 ? -6.625 -12.562 -2.195 1 96.88 96 SER B O 1
ATOM 1987 N N . TYR B 1 97 ? -8.18 -11.07 -1.784 1 97.88 97 TYR B N 1
ATOM 1988 C CA . TYR B 1 97 ? -9.273 -12.031 -1.949 1 97.88 97 TYR B CA 1
ATOM 1989 C C . TYR B 1 97 ? -9.32 -12.555 -3.379 1 97.88 97 TYR B C 1
ATOM 1991 O O . TYR B 1 97 ? -9.461 -13.758 -3.602 1 97.88 97 TYR B O 1
ATOM 1999 N N . LYS B 1 98 ? -9.211 -11.617 -4.328 1 98.38 98 LYS B N 1
ATOM 2000 C CA . LYS B 1 98 ? -9.219 -12.023 -5.73 1 98.38 98 LYS B CA 1
ATOM 2001 C C . LYS B 1 98 ? -8.031 -12.93 -6.047 1 98.38 98 LYS B C 1
ATOM 2003 O O . LYS B 1 98 ? -8.172 -13.891 -6.805 1 98.38 98 LYS B O 1
ATOM 2008 N N . ALA B 1 99 ? -6.898 -12.633 -5.473 1 98.38 99 ALA B N 1
ATOM 2009 C CA . ALA B 1 99 ? -5.719 -13.484 -5.645 1 98.38 99 ALA B CA 1
ATOM 2010 C C . ALA B 1 99 ? -5.969 -14.883 -5.086 1 98.38 99 ALA B C 1
ATOM 2012 O O . ALA B 1 99 ? -5.609 -15.883 -5.715 1 98.38 99 ALA B O 1
ATOM 2013 N N . SER B 1 100 ? -6.574 -14.945 -3.945 1 98.19 100 SER B N 1
ATOM 2014 C CA . SER B 1 100 ? -6.895 -16.219 -3.324 1 98.19 100 SER B CA 1
ATOM 2015 C C . SER B 1 100 ? -7.852 -17.031 -4.195 1 98.19 100 SER B C 1
ATOM 2017 O O . SER B 1 100 ? -7.66 -18.234 -4.379 1 98.19 100 SER B O 1
ATOM 2019 N N . ASP B 1 101 ? -8.828 -16.391 -4.723 1 98.44 101 ASP B N 1
ATOM 2020 C CA . ASP B 1 101 ? -9.781 -17.047 -5.613 1 98.44 101 ASP B CA 1
ATOM 2021 C C . ASP B 1 101 ? -9.086 -17.594 -6.855 1 98.44 101 ASP B C 1
ATOM 2023 O O . ASP B 1 101 ? -9.32 -18.734 -7.25 1 98.44 101 ASP B O 1
ATOM 2027 N N . ASN B 1 102 ? -8.266 -16.781 -7.422 1 98.5 102 ASN B N 1
ATOM 2028 C CA . ASN B 1 102 ? -7.527 -17.188 -8.609 1 98.5 102 ASN B CA 1
ATOM 2029 C C . ASN B 1 102 ? -6.605 -18.375 -8.305 1 98.5 102 ASN B C 1
ATOM 2031 O O . ASN B 1 102 ? -6.512 -19.312 -9.102 1 98.5 102 ASN B O 1
ATOM 2035 N N . GLN B 1 103 ? -5.938 -18.297 -7.156 1 98 103 GLN B N 1
ATOM 2036 C CA . GLN B 1 103 ? -5.07 -19.391 -6.738 1 98 103 GLN B CA 1
ATOM 2037 C C . GLN B 1 103 ? -5.848 -20.703 -6.617 1 98 103 GLN B C 1
ATOM 2039 O O . GLN B 1 103 ? -5.422 -21.734 -7.141 1 98 103 GLN B O 1
ATOM 2044 N N . THR B 1 104 ? -6.949 -20.656 -5.961 1 98.31 104 THR B N 1
ATOM 2045 C CA . THR B 1 104 ? -7.777 -21.844 -5.75 1 98.31 104 THR B CA 1
ATOM 2046 C C . THR B 1 104 ? -8.242 -22.422 -7.082 1 98.31 104 THR B C 1
ATOM 2048 O O . THR B 1 104 ? -8.141 -23.625 -7.312 1 98.31 104 THR B O 1
ATOM 2051 N N . SER B 1 105 ? -8.695 -21.562 -7.969 1 98.44 105 SER B N 1
ATOM 2052 C CA . SER B 1 105 ? -9.188 -21.984 -9.273 1 98.44 105 SER B CA 1
ATOM 2053 C C . SER B 1 105 ? -8.062 -22.578 -10.125 1 98.44 105 SER B C 1
ATOM 2055 O O . SER B 1 105 ? -8.234 -23.625 -10.75 1 98.44 105 SER B O 1
ATOM 2057 N N . LEU B 1 106 ? -6.945 -21.906 -10.109 1 98.38 106 LEU B N 1
ATOM 2058 C CA . LEU B 1 106 ? -5.793 -22.375 -10.875 1 98.38 106 LEU B CA 1
ATOM 2059 C C . LEU B 1 106 ? -5.34 -23.75 -10.398 1 98.38 106 LEU B C 1
ATOM 2061 O O . LEU B 1 106 ? -5.152 -24.656 -11.211 1 98.38 106 LEU B O 1
ATOM 2065 N N . LEU B 1 107 ? -5.25 -23.906 -9.102 1 97.94 107 LEU B N 1
ATOM 2066 C CA . LEU B 1 107 ? -4.797 -25.172 -8.539 1 97.94 107 LEU B CA 1
ATOM 2067 C C . LEU B 1 107 ? -5.789 -26.281 -8.844 1 97.94 107 LEU B C 1
ATOM 2069 O O . LEU B 1 107 ? -5.395 -27.422 -9.102 1 97.94 107 LEU B O 1
ATOM 2073 N N . ALA B 1 108 ? -7.039 -25.969 -8.828 1 98.38 108 ALA B N 1
ATOM 2074 C CA . ALA B 1 108 ? -8.062 -26.953 -9.156 1 98.38 108 ALA B CA 1
ATOM 2075 C C . ALA B 1 108 ? -7.934 -27.422 -10.602 1 98.38 108 ALA B C 1
ATOM 2077 O O . ALA B 1 108 ? -8.016 -28.609 -10.891 1 98.38 108 ALA B O 1
ATOM 2078 N N . GLN B 1 109 ? -7.734 -26.531 -11.508 1 98.5 109 GLN B N 1
ATOM 2079 C CA . GLN B 1 109 ? -7.582 -26.875 -12.922 1 98.5 109 GLN B CA 1
ATOM 2080 C C . GLN B 1 109 ? -6.316 -27.688 -13.156 1 98.5 109 GLN B C 1
ATOM 2082 O O . GLN B 1 109 ? -6.328 -28.656 -13.914 1 98.5 109 GLN B O 1
ATOM 2087 N N . VAL B 1 110 ? -5.258 -27.25 -12.484 1 98.19 110 VAL B N 1
ATOM 2088 C CA . VAL B 1 110 ? -3.998 -27.984 -12.617 1 98.19 110 VAL B CA 1
ATOM 2089 C C . VAL B 1 110 ? -4.148 -29.391 -12.062 1 98.19 110 VAL B C 1
ATOM 2091 O O . VAL B 1 110 ? -3.586 -30.344 -12.609 1 98.19 110 VAL B O 1
ATOM 2094 N N . SER B 1 111 ? -4.898 -29.578 -10.984 1 98.38 111 SER B N 1
ATOM 2095 C CA . SER B 1 111 ? -5.148 -30.891 -10.398 1 98.38 111 SER B CA 1
ATOM 2096 C C . SER B 1 111 ? -5.836 -31.812 -11.391 1 98.38 111 SER B C 1
ATOM 2098 O O . SER B 1 111 ? -5.496 -33 -11.477 1 98.38 111 SER B O 1
ATOM 2100 N N . VAL B 1 112 ? -6.719 -31.312 -12.188 1 98.44 112 VAL B N 1
ATOM 2101 C CA . VAL B 1 112 ? -7.461 -32.094 -13.164 1 98.44 112 VAL B CA 1
ATOM 2102 C C . VAL B 1 112 ? -6.508 -32.625 -14.234 1 98.44 112 VAL B C 1
ATOM 2104 O O . VAL B 1 112 ? -6.535 -33.812 -14.562 1 98.44 112 VAL B O 1
ATOM 2107 N N . ILE B 1 113 ? -5.652 -31.719 -14.719 1 98.44 113 ILE B N 1
ATOM 2108 C CA . ILE B 1 113 ? -4.777 -32.188 -15.797 1 98.44 113 ILE B CA 1
ATOM 2109 C C . ILE B 1 113 ? -3.689 -33.094 -15.234 1 98.44 113 ILE B C 1
ATOM 2111 O O . ILE B 1 113 ? -3.18 -33.969 -15.938 1 98.44 113 ILE B O 1
ATOM 2115 N N . SER B 1 114 ? -3.338 -32.875 -13.984 1 98.44 114 SER B N 1
ATOM 2116 C CA . SER B 1 114 ? -2.4 -33.812 -13.336 1 98.44 114 SER B CA 1
ATOM 2117 C C . SER B 1 114 ? -2.986 -35.188 -13.211 1 98.44 114 SER B C 1
ATOM 2119 O O . SER B 1 114 ? -2.289 -36.188 -13.438 1 98.44 114 SER B O 1
ATOM 2121 N N . ASP B 1 115 ? -4.258 -35.281 -12.883 1 98.31 115 ASP B N 1
ATOM 2122 C CA . ASP B 1 115 ? -4.953 -36.562 -12.828 1 98.31 115 ASP B CA 1
ATOM 2123 C C . ASP B 1 115 ? -5.008 -37.219 -14.203 1 98.31 115 ASP B C 1
ATOM 2125 O O . ASP B 1 115 ? -4.781 -38.438 -14.328 1 98.31 115 ASP B O 1
ATOM 2129 N N . THR B 1 116 ? -5.258 -36.438 -15.188 1 98.5 116 THR B N 1
ATOM 2130 C CA . THR B 1 116 ? -5.289 -36.938 -16.562 1 98.5 116 THR B CA 1
ATOM 2131 C C . THR B 1 116 ? -3.93 -37.5 -16.953 1 98.5 116 THR B C 1
ATOM 2133 O O . THR B 1 116 ? -3.852 -38.531 -17.594 1 98.5 116 THR B O 1
ATOM 2136 N N . LEU B 1 117 ? -2.848 -36.75 -16.562 1 98.69 117 LEU B N 1
ATOM 2137 C CA . LEU B 1 117 ? -1.496 -37.219 -16.828 1 98.69 117 LEU B CA 1
ATOM 2138 C C . LEU B 1 117 ? -1.262 -38.594 -16.172 1 98.69 117 LEU B C 1
ATOM 2140 O O . LEU B 1 117 ? -0.771 -39.531 -16.812 1 98.69 117 LEU B O 1
ATOM 2144 N N . SER B 1 118 ? -1.682 -38.719 -14.961 1 98.38 118 SER B N 1
ATOM 2145 C CA . SER B 1 118 ? -1.484 -39.938 -14.211 1 98.38 118 SER B CA 1
ATOM 2146 C C . SER B 1 118 ? -2.225 -41.094 -14.852 1 98.38 118 SER B C 1
ATOM 2148 O O . SER B 1 118 ? -1.653 -42.188 -15.039 1 98.38 118 SER B O 1
ATOM 2150 N N . ARG B 1 119 ? -3.414 -40.938 -15.242 1 98.5 119 ARG B N 1
ATOM 2151 C CA . ARG B 1 119 ? -4.215 -41.969 -15.883 1 98.5 119 ARG B CA 1
ATOM 2152 C C . ARG B 1 119 ? -3.607 -42.375 -17.219 1 98.5 119 ARG B C 1
ATOM 2154 O O . ARG B 1 119 ? -3.557 -43.562 -17.547 1 98.5 119 ARG B O 1
ATOM 2161 N N . CYS B 1 120 ? -3.191 -41.344 -17.922 1 98.69 120 CYS B N 1
ATOM 2162 C CA . CYS B 1 120 ? -2.561 -41.594 -19.203 1 98.69 120 CYS B CA 1
ATOM 2163 C C . CYS B 1 120 ? -1.316 -42.438 -19.047 1 98.69 120 CYS B C 1
ATOM 2165 O O . CYS B 1 120 ? -1.141 -43.438 -19.781 1 98.69 120 CYS B O 1
ATOM 2167 N N . GLN B 1 121 ? -0.518 -42.156 -18.078 1 98.25 121 GLN B N 1
ATOM 2168 C CA . GLN B 1 121 ? 0.733 -42.875 -17.859 1 98.25 121 GLN B CA 1
ATOM 2169 C C . GLN B 1 121 ? 0.474 -44.281 -17.328 1 98.25 121 GLN B C 1
ATOM 2171 O O . GLN B 1 121 ? 1.157 -45.25 -17.719 1 98.25 121 GLN B O 1
ATOM 2176 N N . ILE B 1 122 ? -0.516 -44.438 -16.484 1 97.81 122 ILE B N 1
ATOM 2177 C CA . ILE B 1 122 ? -0.901 -45.719 -15.961 1 97.81 122 ILE B CA 1
ATOM 2178 C C . ILE B 1 122 ? -1.381 -46.625 -17.109 1 97.81 122 ILE B C 1
ATOM 2180 O O . ILE B 1 122 ? -0.993 -47.781 -17.188 1 97.81 122 ILE B O 1
ATOM 2184 N N . GLU B 1 123 ? -2.158 -46.094 -18.031 1 97.94 123 GLU B N 1
ATOM 2185 C CA . GLU B 1 123 ? -2.664 -46.875 -19.172 1 97.94 123 GLU B CA 1
ATOM 2186 C C . GLU B 1 123 ? -1.53 -47.281 -20.094 1 97.94 123 GLU B C 1
ATOM 2188 O O . GLU B 1 123 ? -1.514 -48.406 -20.594 1 97.94 123 GLU B O 1
ATOM 2193 N N . ALA B 1 124 ? -0.605 -46.344 -20.281 1 97.56 124 ALA B N 1
ATOM 2194 C CA . ALA B 1 124 ? 0.556 -46.688 -21.094 1 97.56 124 ALA B CA 1
ATOM 2195 C C . ALA B 1 124 ? 1.345 -47.844 -20.484 1 97.56 124 ALA B C 1
ATOM 2197 O O . ALA B 1 124 ? 1.747 -48.781 -21.188 1 97.56 124 ALA B O 1
ATOM 2198 N N . TYR B 1 125 ? 1.551 -47.812 -19.25 1 97.06 125 TYR B N 1
ATOM 2199 C CA . TYR B 1 125 ? 2.285 -48.844 -18.531 1 97.06 125 TYR B CA 1
ATOM 2200 C C . TYR B 1 125 ? 1.536 -50.156 -18.562 1 97.06 125 TYR B C 1
ATOM 2202 O O . TYR B 1 125 ? 2.137 -51.219 -18.781 1 97.06 125 TYR B O 1
ATOM 2210 N N . ARG B 1 126 ? 0.257 -50.156 -18.328 1 97.5 126 ARG B N 1
ATOM 2211 C CA . ARG B 1 126 ? -0.567 -51.344 -18.359 1 97.5 126 ARG B CA 1
ATOM 2212 C C . ARG B 1 126 ? -0.508 -52.031 -19.719 1 97.5 126 ARG B C 1
ATOM 2214 O O . ARG B 1 126 ? -0.335 -53.25 -19.828 1 97.5 126 ARG B O 1
ATOM 2221 N N . THR B 1 127 ? -0.676 -51.25 -20.797 1 96.88 127 THR B N 1
ATOM 2222 C CA . THR B 1 127 ? -0.612 -51.75 -22.172 1 96.88 127 THR B CA 1
ATOM 2223 C C . THR B 1 127 ? 0.745 -52.375 -22.453 1 96.88 127 THR B C 1
ATOM 2225 O O . THR B 1 127 ? 0.818 -53.469 -23 1 96.88 127 THR B O 1
ATOM 2228 N N . TYR B 1 128 ? 1.859 -51.719 -22.016 1 96.38 128 TYR B N 1
ATOM 2229 C CA . TYR B 1 128 ? 3.215 -52.25 -22.188 1 96.38 128 TYR B CA 1
ATOM 2230 C C . TYR B 1 128 ? 3.381 -53.562 -21.469 1 96.38 128 TYR B C 1
ATOM 2232 O O . TYR B 1 128 ? 3.863 -54.531 -22.062 1 96.38 128 TYR B O 1
ATOM 2240 N N . ASN B 1 129 ? 2.953 -53.562 -20.234 1 96.94 129 ASN B N 1
ATOM 2241 C CA . ASN B 1 129 ? 3.119 -54.781 -19.422 1 96.94 129 ASN B CA 1
ATOM 2242 C C . ASN B 1 129 ? 2.338 -55.938 -20.016 1 96.94 129 ASN B C 1
ATOM 2244 O O . ASN B 1 129 ? 2.842 -57.062 -20.062 1 96.94 129 ASN B O 1
ATOM 2248 N N . THR B 1 130 ? 1.13 -55.688 -20.422 1 96.44 130 THR B N 1
ATOM 2249 C CA . THR B 1 130 ? 0.285 -56.719 -20.969 1 96.44 130 THR B CA 1
ATOM 2250 C C . THR B 1 130 ? 0.866 -57.25 -22.281 1 96.44 130 THR B C 1
ATOM 2252 O O . THR B 1 130 ? 1.132 -58.438 -22.422 1 96.44 130 THR B O 1
ATOM 2255 N N . ASN B 1 131 ? 1.139 -56.375 -23.219 1 95.31 131 ASN B N 1
ATOM 2256 C CA . ASN B 1 131 ? 1.626 -56.781 -24.547 1 95.31 131 ASN B CA 1
ATOM 2257 C C . ASN B 1 131 ? 3.025 -57.375 -24.469 1 95.31 131 ASN B C 1
ATOM 2259 O O . ASN B 1 131 ? 3.301 -58.406 -25.094 1 95.31 131 ASN B O 1
ATOM 2263 N N . HIS B 1 132 ? 3.896 -56.688 -23.75 1 94.94 132 HIS B N 1
ATOM 2264 C CA . HIS B 1 132 ? 5.262 -57.188 -23.578 1 94.94 132 HIS B CA 1
ATOM 2265 C C . HIS B 1 132 ? 5.285 -58.531 -22.859 1 94.94 132 HIS B C 1
ATOM 2267 O O . HIS B 1 132 ? 6.035 -59.438 -23.25 1 94.94 132 HIS B O 1
ATOM 2273 N N . GLY B 1 133 ? 4.469 -58.656 -21.875 1 94.19 133 GLY B N 1
ATOM 2274 C CA . GLY B 1 133 ? 4.375 -59.906 -21.125 1 94.19 133 GLY B CA 1
ATOM 2275 C C . GLY B 1 133 ? 3.904 -61.062 -21.984 1 94.19 133 GLY B C 1
ATOM 2276 O O . GLY B 1 133 ? 4.5 -62.125 -21.953 1 94.19 133 GLY B O 1
ATOM 2277 N N . GLU B 1 134 ? 2.803 -60.875 -22.672 1 94.75 134 GLU B N 1
ATOM 2278 C CA . GLU B 1 134 ? 2.277 -61.906 -23.562 1 94.75 134 GLU B CA 1
ATOM 2279 C C . GLU B 1 134 ? 3.305 -62.312 -24.625 1 94.75 134 GLU B C 1
ATOM 2281 O O . GLU B 1 134 ? 3.494 -63.5 -24.891 1 94.75 134 GLU B O 1
ATOM 2286 N N . CYS B 1 135 ? 3.969 -61.281 -25.203 1 94.62 135 CYS B N 1
ATOM 2287 C CA . CYS B 1 135 ? 4.988 -61.531 -26.219 1 94.62 135 CYS B CA 1
ATOM 2288 C C . CYS B 1 135 ? 6.152 -62.344 -25.641 1 94.62 135 CYS B C 1
ATOM 2290 O O . CYS B 1 135 ? 6.648 -63.25 -26.266 1 94.62 135 CYS B O 1
ATOM 2292 N N . TYR B 1 136 ? 6.531 -61.969 -24.531 1 94.69 136 TYR B N 1
ATOM 2293 C CA . TYR B 1 136 ? 7.633 -62.656 -23.859 1 94.69 136 TYR B CA 1
ATOM 2294 C C . TYR B 1 136 ? 7.258 -64.125 -23.531 1 94.69 136 TYR B C 1
ATOM 2296 O O . TYR B 1 136 ? 8.062 -65 -23.703 1 94.69 136 TYR B O 1
ATOM 2304 N N . ALA B 1 137 ? 6.074 -64.312 -23 1 94.56 137 ALA B N 1
ATOM 2305 C CA . ALA B 1 137 ? 5.586 -65.688 -22.719 1 94.56 137 ALA B CA 1
ATOM 2306 C C . ALA B 1 137 ? 5.582 -66.5 -23.984 1 94.56 137 ALA B C 1
ATOM 2308 O O . ALA B 1 137 ? 5.969 -67.688 -23.938 1 94.56 137 ALA B O 1
ATOM 2309 N N . ASP B 1 138 ? 5.141 -65.938 -25.078 1 93.56 138 ASP B N 1
ATOM 2310 C CA . ASP B 1 138 ? 5.137 -66.625 -26.359 1 93.56 138 ASP B CA 1
ATOM 2311 C C . ASP B 1 138 ? 6.559 -67 -26.781 1 93.56 138 ASP B C 1
ATOM 2313 O O . ASP B 1 138 ? 6.797 -68.125 -27.297 1 93.56 138 ASP B O 1
ATOM 2317 N N . MET B 1 139 ? 7.484 -66.062 -26.578 1 93.69 139 MET B N 1
ATOM 2318 C CA . MET B 1 139 ? 8.875 -66.375 -26.922 1 93.69 139 MET B CA 1
ATOM 2319 C C . MET B 1 139 ? 9.398 -67.562 -26.109 1 93.69 139 MET B C 1
ATOM 2321 O O . MET B 1 139 ? 10.047 -68.438 -26.672 1 93.69 139 MET B O 1
ATOM 2325 N N . VAL B 1 140 ? 9.07 -67.562 -24.844 1 93.44 140 VAL B N 1
ATOM 2326 C CA . VAL B 1 140 ? 9.516 -68.625 -23.953 1 93.44 140 VAL B CA 1
ATOM 2327 C C . VAL B 1 140 ? 8.875 -69.938 -24.391 1 93.44 140 VAL B C 1
ATOM 2329 O O . VAL B 1 140 ? 9.547 -70.938 -24.438 1 93.44 140 VAL B O 1
ATOM 2332 N N . ALA B 1 141 ? 7.547 -69.875 -24.672 1 93.19 141 ALA B N 1
ATOM 2333 C CA . ALA B 1 141 ? 6.859 -71.062 -25.156 1 93.19 141 ALA B CA 1
ATOM 2334 C C . ALA B 1 141 ? 7.492 -71.562 -26.453 1 93.19 141 ALA B C 1
ATOM 2336 O O . ALA B 1 141 ? 7.66 -72.812 -26.641 1 93.19 141 ALA B O 1
ATOM 2337 N N . CYS B 1 142 ? 7.844 -70.625 -27.344 1 93.31 142 CYS B N 1
ATOM 2338 C CA . CYS B 1 142 ? 8.508 -70.938 -28.594 1 93.31 142 CYS B CA 1
ATOM 2339 C C . CYS B 1 142 ? 9.836 -71.688 -28.344 1 93.31 142 CYS B C 1
ATOM 2341 O O . CYS B 1 142 ? 10.141 -72.688 -28.984 1 93.31 142 CYS B O 1
ATOM 2343 N N . LEU B 1 143 ? 10.609 -71.312 -27.344 1 92 143 LEU B N 1
ATOM 2344 C CA . LEU B 1 143 ? 11.922 -71.875 -27.031 1 92 143 LEU B CA 1
ATOM 2345 C C . LEU B 1 143 ? 11.797 -73.25 -26.484 1 92 143 LEU B C 1
ATOM 2347 O O . LEU B 1 143 ? 12.734 -74.062 -26.594 1 92 143 LEU B O 1
ATOM 2351 N N . GLY B 1 144 ? 10.586 -73.562 -25.953 1 89.06 144 GLY B N 1
ATOM 2352 C CA . GLY B 1 144 ? 10.383 -74.875 -25.328 1 89.06 144 GLY B CA 1
ATOM 2353 C C . GLY B 1 144 ? 9.656 -75.875 -26.219 1 89.06 144 GLY B C 1
ATOM 2354 O O . GLY B 1 144 ? 9.492 -77 -25.859 1 89.06 144 GLY B O 1
ATOM 2355 N N . ASP B 1 145 ? 9.141 -75.375 -27.312 1 89.88 145 ASP B N 1
ATOM 2356 C CA . ASP B 1 145 ? 8.328 -76.25 -28.188 1 89.88 145 ASP B CA 1
ATOM 2357 C C . ASP B 1 145 ? 8.898 -76.25 -29.609 1 89.88 145 ASP B C 1
ATOM 2359 O O . ASP B 1 145 ? 8.695 -75.312 -30.391 1 89.88 145 ASP B O 1
ATOM 2363 N N . PRO B 1 146 ? 9.539 -77.375 -29.953 1 84.25 146 PRO B N 1
ATOM 2364 C CA . PRO B 1 146 ? 10.133 -77.438 -31.297 1 84.25 146 PRO B CA 1
ATOM 2365 C C . PRO B 1 146 ? 9.094 -77.375 -32.406 1 84.25 146 PRO B C 1
ATOM 2367 O O . PRO B 1 146 ? 9.43 -77.125 -33.562 1 84.25 146 PRO B O 1
ATOM 2370 N N . ASP B 1 147 ? 7.902 -77.688 -32.094 1 86.31 147 ASP B N 1
ATOM 2371 C CA . ASP B 1 147 ? 6.832 -77.625 -33.094 1 86.31 147 ASP B CA 1
ATOM 2372 C C . ASP B 1 147 ? 6.004 -76.375 -32.969 1 86.31 147 ASP B C 1
ATOM 2374 O O . ASP B 1 147 ? 4.848 -76.312 -33.406 1 86.31 147 ASP B O 1
ATOM 2378 N N . TRP B 1 148 ? 6.688 -75.375 -32.469 1 88.12 148 TRP B N 1
ATOM 2379 C CA . TRP B 1 148 ? 6.004 -74.125 -32.281 1 88.12 148 TRP B CA 1
ATOM 2380 C C . TRP B 1 148 ? 5.531 -73.5 -33.594 1 88.12 148 TRP B C 1
ATOM 2382 O O . TRP B 1 148 ? 6.297 -73.5 -34.562 1 88.12 148 TRP B O 1
ATOM 2392 N N . GLU B 1 149 ? 4.18 -73.062 -33.656 1 87.5 149 GLU B N 1
ATOM 2393 C CA . GLU B 1 149 ? 3.619 -72.375 -34.812 1 87.5 149 GLU B CA 1
ATOM 2394 C C . GLU B 1 149 ? 3.596 -70.875 -34.562 1 87.5 149 GLU B C 1
ATOM 2396 O O . GLU B 1 149 ? 2.895 -70.375 -33.688 1 87.5 149 GLU B O 1
ATOM 2401 N N . PHE B 1 150 ? 4.492 -70.188 -35.438 1 85.38 150 PHE B N 1
ATOM 2402 C CA . PHE B 1 150 ? 4.586 -68.75 -35.312 1 85.38 150 PHE B CA 1
ATOM 2403 C C . PHE B 1 150 ? 3.279 -68.125 -35.719 1 85.38 150 PHE B C 1
ATOM 2405 O O . PHE B 1 150 ? 2.678 -68.5 -36.719 1 85.38 150 PHE B O 1
ATOM 2412 N N . PRO B 1 151 ? 2.766 -67.312 -34.75 1 74.88 151 PRO B N 1
ATOM 2413 C CA . PRO B 1 151 ? 1.544 -66.625 -35.125 1 74.88 151 PRO B CA 1
ATOM 2414 C C . PRO B 1 151 ? 1.717 -65.812 -36.438 1 74.88 151 PRO B C 1
ATOM 2416 O O . PRO B 1 151 ? 2.812 -65.312 -36.719 1 74.88 151 PRO B O 1
ATOM 2419 N N . SER B 1 152 ? 0.806 -66 -37.281 1 62.28 152 SER B N 1
ATOM 2420 C CA . SER B 1 152 ? 0.834 -65.125 -38.5 1 62.28 152 SER B CA 1
ATOM 2421 C C . SER B 1 152 ? 0.911 -63.656 -38.125 1 62.28 152 SER B C 1
ATOM 2423 O O . SER B 1 152 ? 0.591 -63.281 -37 1 62.28 152 SER B O 1
ATOM 2425 N N . THR B 1 153 ? 1.213 -62.594 -38.75 1 54.72 153 THR B N 1
ATOM 2426 C CA . THR B 1 153 ? 1.571 -61.188 -38.75 1 54.72 153 THR B CA 1
ATOM 2427 C C . THR B 1 153 ? 0.754 -60.406 -37.719 1 54.72 153 THR B C 1
ATOM 2429 O O . THR B 1 153 ? 0.814 -59.188 -37.625 1 54.72 153 THR B O 1
ATOM 2432 N N . SER B 1 154 ? -0.165 -61 -36.906 1 50 154 SER B N 1
ATOM 2433 C CA . SER B 1 154 ? -1.075 -59.969 -36.438 1 50 154 SER B CA 1
ATOM 2434 C C . SER B 1 154 ? -0.517 -59.25 -35.219 1 50 154 SER B C 1
ATOM 2436 O O . SER B 1 154 ? -1.275 -58.812 -34.344 1 50 154 SER B O 1
ATOM 2438 N N . TYR B 1 155 ? 0.736 -59.594 -34.75 1 51.03 155 TYR B N 1
ATOM 2439 C CA . TYR B 1 155 ? 0.936 -58.875 -33.5 1 51.03 155 TYR B CA 1
ATOM 2440 C C . TYR B 1 155 ? 0.884 -57.375 -33.688 1 51.03 155 TYR B C 1
ATOM 2442 O O . TYR B 1 155 ? 1.572 -56.844 -34.562 1 51.03 155 TYR B O 1
ATOM 2450 N N . VAL B 1 156 ? -0.307 -56.844 -33.719 1 46.88 156 VAL B N 1
ATOM 2451 C CA . VAL B 1 156 ? -0.609 -55.406 -33.781 1 46.88 156 VAL B CA 1
ATOM 2452 C C . VAL B 1 156 ? 0.317 -54.656 -32.844 1 46.88 156 VAL B C 1
ATOM 2454 O O . VAL B 1 156 ? 0.403 -54.969 -31.641 1 46.88 156 VAL B O 1
ATOM 2457 N N . LEU B 1 157 ? 1.372 -53.938 -33.438 1 44.16 157 LEU B N 1
ATOM 2458 C CA . LEU B 1 157 ? 2.045 -52.906 -32.656 1 44.16 157 LEU B CA 1
ATOM 2459 C C . LEU B 1 157 ? 1.083 -51.75 -32.344 1 44.16 157 LEU B C 1
ATOM 2461 O O . LEU B 1 157 ? 0.234 -51.406 -33.156 1 44.16 157 LEU B O 1
#

pLDDT: mean 92.92, std 10.75, range [43.78, 98.75]

Sequence (314 aa):
MRSELFNVECVDYYSPLLKGHVDKYNEDFTTCKDNYDRAFFLIDSSYRSSRDELSVSVRDTCQSLLTCNGKTSNSDAFDCLASGGPLASKELEKTSYKASDNQTSLLAQVSVISDTLSRCQIEAYRTYNTNHGECYADMVACLGDPDWEFPSTSYVLMRSELFNVECVDYYSPLLKGHVDKYNEDFTTCKDNYDRAFFLIDSSYRSSRDELSVSVRDTCQSLLTCNGKTSNSDAFDCLASGGPLASKELEKTSYKASDNQTSLLAQVSVISDTLSRCQIEAYRTYNTNHGECYADMVACLGDPDWEFPSTSYVL

Nearest PDB structures (foldseek):
  7sqc-assembly1_1X  TM=3.529E-01  e=1.035E+00  Chlamydomonas reinhardtii
  7sqc-assembly1_1F  TM=3.260E-01  e=2.417E+00  Chlamydomonas reinhardtii
  7n6g-assembly1_3X  TM=3.142E-01  e=7.760E+00  Chlamydomonas reinhardtii
  7sqc-assembly1_1X  TM=3.525E-01  e=1.035E+00  Chlamydomonas reinhardtii
  7sqc-assembly1_1F  TM=3.256E-01  e=2.417E+00  Chlamydomonas reinhardtii

Radius of gyration: 48.09 Å; Cα contacts (8 Å, |Δi|>4): 270; chains: 2; bounding box: 31×165×72 Å

Solvent-accessible surface area (backbone atoms only — not comparable to full-atom values): 16178 Å² total; per-residue (Å²): 110,73,63,60,54,50,38,50,53,32,48,65,61,38,48,62,54,48,52,48,35,53,54,48,32,55,51,46,43,50,50,31,52,53,52,38,53,52,52,48,50,53,56,57,59,68,44,49,64,60,51,50,53,47,47,49,50,52,51,53,44,39,53,61,55,56,53,29,68,70,42,88,46,70,60,57,23,19,50,40,34,35,61,45,17,56,54,39,19,50,52,35,40,52,44,13,52,53,22,42,52,50,34,53,51,50,52,52,55,52,50,51,47,50,51,50,33,50,52,45,43,50,50,34,50,49,53,32,51,53,53,39,46,54,50,49,50,50,36,53,49,35,62,72,31,96,80,57,77,76,78,71,84,68,79,76,126,110,72,63,60,54,49,38,50,54,30,49,65,62,39,48,62,55,50,51,48,34,52,53,49,33,55,53,46,43,50,51,31,53,53,52,38,53,51,52,48,48,54,56,56,58,68,44,48,63,59,51,51,52,47,48,49,51,52,50,53,44,38,52,62,55,55,53,29,70,72,44,88,46,69,61,55,23,19,49,41,35,34,60,43,17,56,56,39,18,50,52,34,40,52,45,13,53,52,23,40,52,49,33,55,51,51,50,52,53,50,49,52,47,49,49,51,33,50,52,45,42,52,51,32,50,52,51,31,52,52,54,39,47,54,50,48,51,48,36,52,50,36,63,72,30,94,81,55,76,77,77,69,85,66,78,76,127

InterPro domains:
  IPR007931 Protein TsetseEP [PF05267] (8-124)

Secondary structure (DSSP, 8-state):
-HHHHHHHHHHHHHHHHHHHHHHHHHHHHHHHHHHHHHHHHHHHHHTHHHHHHHHHHHHHHHHHHHGGGG-SSHHHHHHHHHHHHHHHHHHHHHHHHHHHHHHHHHHHHHHHHHHHHHHHHHHHHHHHHHHHHHHHHHHHHHHH-TT-----S----/-HHHHHHHHHHHHHHHHHHHHHHHHHHHHHHHHHHHHHHHHHHHHHTHHHHHHHHHHHHHHHHHHHGGGG-SSHHHHHHHHHHHHHHHHHHHHHHHHHHHHHHHHHHHHHHHHHHHHHHHHHHHHHHHHHHHHHHHHHHHHHHH-TT--PPPS----

Organism: Drosophila sechellia (NCBI:txid7238)